Protein AF-A0A519ZAM6-F1 (afdb_monomer)

Radius of gyration: 23.78 Å; Cα contacts (8 Å, |Δi|>4): 184; chains: 1; bounding box: 55×44×65 Å

Secondary structure (DSSP, 8-state):
-HHHHHHHHHHHHHTTSS--SSHHHHHHHHHHGGG-SS-TTSTT-SS--GGG--S------SS-TT----HHHHHHHHHHHHHHHTT----SS-BTTBS--SS-SSS-HHHHHHHHHHHHHH--SEEEEES-SHHHHHHHHHHHHHSTT-SEEEEE-S-GGGTGGGT--TTSSEEEE-S-GGG----

Solvent-accessible surface area (backbone atoms only — not comparable to full-atom values): 11527 Å² total; per-residue (Å²): 118,69,64,60,60,54,49,55,55,49,52,46,53,77,66,73,75,71,89,76,79,67,68,64,56,52,59,52,56,66,56,63,64,73,71,54,97,43,58,56,56,38,95,86,24,94,42,69,44,65,90,77,53,70,101,67,94,76,90,75,64,101,61,58,92,88,53,86,78,54,60,71,61,53,53,52,49,49,58,64,40,52,73,45,59,86,72,64,79,70,40,60,53,89,51,94,92,42,69,36,28,35,75,45,99,81,44,33,56,67,61,43,52,51,53,47,26,49,47,69,73,67,58,54,64,62,48,81,43,76,67,68,31,52,63,49,18,36,52,50,49,40,24,58,76,75,47,77,50,60,38,40,40,36,36,35,27,64,74,36,75,88,45,33,62,77,54,62,58,95,85,50,59,59,45,80,42,75,38,57,73,95,72,58,84,84,131

Mean predicted aligned error: 12.69 Å

Foldseek 3Di:
DVVVVVVVVVVCVVVVPDDDDPVVVVVVVVVVLVVDPDPACPPPRPHHDVVPDPPDPPPDDPDPPPDDPPVVVVVVVVVQLVVCQVVDPAAQDDDPVALAHAPDPPQHDPNLSVLLSCCLVVVDQEDEEEADARSPSSVQRSCVPPVVLRYQYEYEALDCVVGPVVRDDPPHSYYYHNDHPVPDDDD

Sequence (187 aa):
MSTVRSILSKLLRSAGLVPASTYDAQQKELNDWRKLMWKPGHYYSPYHDLNGLGDNPQANKDELQSIDLNETAQLALLEELSGYYNSIEFPVTKQENRRYYFHNDYFSYSDGIFLHSLMRYLKPKRILEIGSGYSSAMMLDTNEHYLNNEVKLSFVEPYPEERLLKLIRPADNSTVLKQFIQQVVVE

pLDDT: mean 81.48, std 19.32, range [41.91, 98.56]

Nearest PDB structures (foldseek):
  6g80-assembly1_A  TM=6.133E-01  e=1.179E+00  Mycolicibacterium hassiacum DSM 44199
  6sw4-assembly1_A  TM=5.611E-01  e=4.078E+00  Geobacillus stearothermophilus
  4hfn-assembly1_B  TM=4.369E-01  e=2.123E+00  Nicotiana tabacum
  1o4u-assembly1_B  TM=4.980E-01  e=8.365E+00  Thermotoga maritima
  4jbh-assembly2_B  TM=5.059E-01  e=7.341E+00  Pyrobaculum aerophilum str. IM2

Structure (mmCIF, N/CA/C/O backbone):
data_AF-A0A519ZAM6-F1
#
_entry.id   AF-A0A519ZAM6-F1
#
loop_
_atom_site.group_PDB
_atom_site.id
_atom_site.type_symbol
_atom_site.label_atom_id
_atom_site.label_alt_id
_atom_site.label_comp_id
_atom_site.label_asym_id
_atom_site.label_entity_id
_atom_site.label_seq_id
_atom_site.pdbx_PDB_ins_code
_atom_site.Cartn_x
_atom_site.Cartn_y
_atom_site.Cartn_z
_atom_site.occupancy
_atom_site.B_iso_or_equiv
_atom_site.auth_seq_id
_atom_site.auth_comp_id
_atom_site.auth_asym_id
_atom_site.auth_atom_id
_atom_site.pdbx_PDB_model_num
ATOM 1 N N . MET A 1 1 ? 30.396 22.82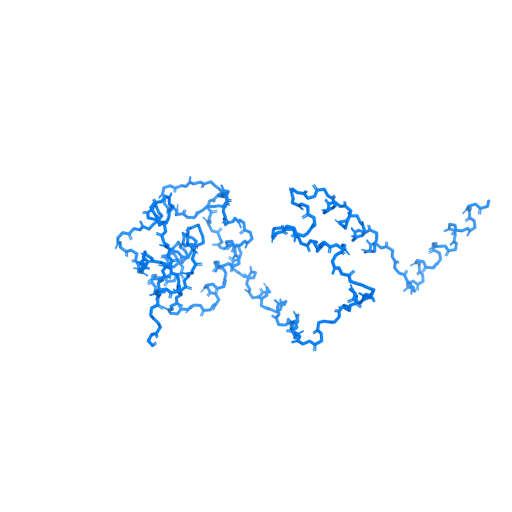9 -46.804 1.00 48.16 1 MET A N 1
ATOM 2 C CA . MET A 1 1 ? 30.619 21.389 -46.511 1.00 48.16 1 MET A CA 1
ATOM 3 C C . MET A 1 1 ? 29.612 20.789 -45.514 1.00 48.16 1 MET A C 1
ATOM 5 O O . MET A 1 1 ? 29.250 19.637 -45.717 1.00 48.16 1 MET A O 1
ATOM 9 N N . SER A 1 2 ? 29.087 21.511 -44.502 1.00 44.69 2 SER A N 1
ATOM 10 C CA . SER A 1 2 ? 28.006 20.988 -43.621 1.00 44.69 2 SER A CA 1
ATOM 11 C C . SER A 1 2 ? 26.678 20.748 -44.355 1.00 44.69 2 SER A C 1
ATOM 13 O O . SER A 1 2 ? 25.905 19.863 -43.990 1.00 44.69 2 SER A O 1
ATOM 15 N N . THR A 1 3 ? 26.453 21.490 -45.442 1.00 46.00 3 THR A N 1
ATOM 16 C CA . THR A 1 3 ? 25.230 21.438 -46.244 1.00 46.00 3 THR A CA 1
ATOM 17 C C . THR A 1 3 ? 24.980 20.046 -46.824 1.00 46.00 3 THR A C 1
ATOM 19 O O . THR A 1 3 ? 23.859 19.562 -46.774 1.00 46.00 3 THR A O 1
ATOM 22 N N . VAL A 1 4 ? 26.026 19.342 -47.272 1.00 51.09 4 VAL A N 1
ATOM 23 C CA . VAL A 1 4 ? 25.894 18.012 -47.896 1.00 51.09 4 VAL A CA 1
ATOM 24 C C . VAL A 1 4 ? 25.595 16.914 -46.857 1.00 51.09 4 VAL A C 1
ATOM 26 O O . VAL A 1 4 ? 24.733 16.074 -47.096 1.00 51.09 4 VAL A O 1
ATOM 29 N N . ARG A 1 5 ? 26.209 16.959 -45.658 1.00 53.38 5 ARG A N 1
ATOM 30 C CA . ARG A 1 5 ? 25.903 16.034 -44.535 1.00 53.38 5 ARG A CA 1
ATOM 31 C C . ARG A 1 5 ? 24.495 16.236 -43.963 1.00 53.38 5 ARG A C 1
ATOM 33 O O . ARG A 1 5 ? 23.846 15.268 -43.580 1.00 53.38 5 ARG A O 1
ATOM 40 N N . SER A 1 6 ? 24.027 17.482 -43.923 1.00 53.97 6 SER A N 1
ATOM 41 C CA . SER A 1 6 ? 22.665 17.832 -43.493 1.00 53.97 6 SER A CA 1
ATOM 42 C C . SER A 1 6 ? 21.605 17.314 -44.471 1.00 53.97 6 SER A C 1
ATOM 44 O O . SER A 1 6 ? 20.548 16.840 -44.062 1.00 53.97 6 SER A O 1
ATOM 46 N N . ILE A 1 7 ? 21.905 17.343 -45.771 1.00 60.19 7 ILE A N 1
ATOM 47 C CA . ILE A 1 7 ? 21.004 16.840 -46.813 1.00 60.19 7 ILE A CA 1
ATOM 48 C C . ILE A 1 7 ? 20.936 15.306 -46.785 1.00 60.19 7 ILE A C 1
ATOM 50 O O . ILE A 1 7 ? 19.840 14.752 -46.817 1.00 60.19 7 ILE A O 1
ATOM 54 N N . LEU A 1 8 ? 22.076 14.620 -46.629 1.00 51.97 8 LEU A N 1
ATOM 55 C CA . LEU A 1 8 ? 22.116 13.155 -46.553 1.00 51.97 8 LEU A CA 1
ATOM 56 C C . LEU A 1 8 ? 21.366 12.614 -45.317 1.00 51.97 8 LEU A C 1
ATOM 58 O O . LEU A 1 8 ? 20.635 11.634 -45.424 1.00 51.97 8 LEU A O 1
ATOM 62 N N . SER A 1 9 ? 21.470 13.281 -44.159 1.00 52.78 9 SER A N 1
ATOM 63 C CA . SER A 1 9 ? 20.742 12.886 -42.940 1.00 52.78 9 SER A CA 1
ATOM 64 C C . SER A 1 9 ? 19.239 13.179 -43.006 1.00 52.78 9 SER A C 1
ATOM 66 O O . SER A 1 9 ? 18.451 12.441 -42.418 1.00 52.78 9 SER A O 1
ATOM 68 N N . LYS A 1 10 ? 18.813 14.214 -43.742 1.00 55.84 10 LYS A N 1
ATOM 69 C CA . LYS A 1 10 ? 17.389 14.483 -44.007 1.00 55.84 10 LYS A CA 1
ATOM 70 C C . LYS A 1 10 ? 16.778 13.463 -44.967 1.00 55.84 10 LYS A C 1
ATOM 72 O O . LYS A 1 10 ? 15.665 13.016 -44.716 1.00 55.84 10 LYS A O 1
ATOM 77 N N . LEU A 1 11 ? 17.518 13.057 -46.000 1.00 57.84 11 LEU A N 1
ATOM 78 C CA . LEU A 1 11 ? 17.093 12.025 -46.953 1.00 57.84 11 LEU A CA 1
ATOM 79 C C . LEU A 1 11 ? 16.961 10.644 -46.295 1.00 57.84 11 LEU A C 1
ATOM 81 O O . LEU A 1 11 ? 15.977 9.946 -46.531 1.00 57.84 11 LEU A O 1
ATOM 85 N N . LEU A 1 12 ? 17.894 10.281 -45.408 1.00 55.03 12 LEU A N 1
ATOM 86 C CA . LEU A 1 12 ? 17.813 9.044 -44.621 1.00 55.03 12 LEU A CA 1
ATOM 87 C C . LEU A 1 12 ? 16.644 9.061 -43.605 1.00 55.03 12 LEU A C 1
ATOM 89 O O . LEU A 1 12 ? 16.037 8.017 -43.378 1.00 55.03 12 LEU A O 1
ATOM 93 N N . ARG A 1 13 ? 16.266 10.235 -43.057 1.00 55.69 13 ARG A N 1
ATOM 94 C CA . ARG A 1 13 ? 15.073 10.431 -42.195 1.00 55.69 13 ARG A CA 1
ATOM 95 C C . ARG A 1 13 ? 13.751 10.330 -42.961 1.00 55.69 13 ARG A C 1
ATOM 97 O O . ARG A 1 13 ? 12.815 9.725 -42.454 1.00 55.69 13 ARG A O 1
ATOM 104 N N . SER A 1 14 ? 13.659 10.908 -44.163 1.00 54.25 14 SER A N 1
ATOM 105 C CA . SER A 1 14 ? 12.435 10.841 -44.981 1.00 54.25 14 SER A CA 1
ATOM 106 C C . SER A 1 14 ? 12.193 9.459 -45.586 1.00 54.25 14 SER A C 1
ATOM 108 O O . SER A 1 14 ? 11.064 9.145 -45.942 1.00 54.25 14 SER A O 1
ATOM 110 N N . ALA A 1 15 ? 13.243 8.641 -45.701 1.00 54.28 15 ALA A N 1
ATOM 111 C CA . ALA A 1 15 ? 13.165 7.275 -46.210 1.00 54.28 15 ALA A CA 1
ATOM 112 C C . ALA A 1 15 ? 12.803 6.226 -45.136 1.00 54.28 15 ALA A C 1
ATOM 114 O O . ALA A 1 15 ? 12.628 5.064 -45.481 1.00 54.28 15 ALA A O 1
ATOM 115 N N . GLY A 1 16 ? 12.692 6.606 -43.853 1.00 52.97 16 GLY A N 1
ATOM 116 C CA . GLY A 1 16 ? 12.204 5.724 -42.780 1.00 52.97 16 GLY A CA 1
ATOM 117 C C . GLY A 1 16 ? 13.129 4.560 -42.395 1.00 52.97 16 GLY A C 1
ATOM 118 O O . GLY A 1 16 ? 12.657 3.600 -41.797 1.00 52.97 16 GLY A O 1
ATOM 119 N N . LEU A 1 17 ? 14.426 4.621 -42.731 1.00 55.03 17 LEU A N 1
ATOM 120 C CA . LEU A 1 17 ? 15.325 3.464 -42.629 1.00 55.03 17 LEU A CA 1
ATOM 121 C C . LEU A 1 17 ? 16.071 3.295 -41.278 1.00 55.03 17 LEU A C 1
ATOM 123 O O . LEU A 1 17 ? 16.391 2.151 -40.990 1.00 55.03 17 LEU A O 1
ATOM 127 N N . VAL A 1 18 ? 16.329 4.330 -40.438 1.00 50.25 18 VAL A N 1
ATOM 128 C CA . VAL A 1 18 ? 16.941 4.242 -39.061 1.00 50.25 18 VAL A CA 1
ATOM 129 C C . VAL A 1 18 ? 16.656 5.527 -38.202 1.00 50.25 18 VAL A C 1
ATOM 131 O O . VAL A 1 18 ? 16.593 6.611 -38.793 1.00 50.25 18 VAL A O 1
ATOM 134 N N . PRO A 1 19 ? 16.499 5.461 -36.843 1.00 59.94 19 PRO A N 1
ATOM 135 C CA . PRO A 1 19 ? 15.876 6.472 -35.953 1.00 59.94 19 PRO A CA 1
ATOM 136 C C . PRO A 1 19 ? 16.864 7.367 -35.151 1.00 59.94 19 PRO A C 1
ATOM 138 O O . PRO A 1 19 ? 18.057 7.088 -35.113 1.00 59.94 19 PRO A O 1
ATOM 141 N N . ALA A 1 20 ? 16.378 8.434 -34.476 1.00 44.41 20 ALA A N 1
ATOM 142 C CA . ALA A 1 20 ? 17.220 9.400 -33.726 1.00 44.41 20 ALA A CA 1
ATOM 143 C C . ALA A 1 20 ? 16.679 9.914 -32.365 1.00 44.41 20 ALA A C 1
ATOM 145 O O . ALA A 1 20 ? 17.427 10.548 -31.633 1.00 44.41 20 ALA A O 1
ATOM 146 N N . SER A 1 21 ? 15.409 9.711 -32.001 1.00 49.84 21 SER A N 1
ATOM 147 C CA . SER A 1 21 ? 14.807 10.428 -30.854 1.00 49.84 21 SER A CA 1
ATOM 148 C C . SER A 1 21 ? 14.854 9.694 -29.507 1.00 49.84 21 SER A C 1
ATOM 150 O O . SER A 1 21 ? 14.663 10.333 -28.478 1.00 49.84 21 SER A O 1
ATOM 152 N N . THR A 1 22 ? 15.117 8.385 -29.491 1.00 51.81 22 THR A N 1
ATOM 153 C CA . THR A 1 22 ? 15.037 7.545 -28.277 1.00 51.81 22 THR A CA 1
ATOM 154 C C . THR A 1 22 ? 16.402 7.303 -27.612 1.00 51.81 22 THR A C 1
ATOM 156 O O . THR A 1 22 ? 16.487 7.214 -26.393 1.00 51.81 22 THR A O 1
ATOM 159 N N . TYR A 1 23 ? 17.486 7.268 -28.397 1.00 44.09 23 TYR A N 1
ATOM 160 C CA . TYR A 1 23 ? 18.838 6.909 -27.934 1.00 44.09 23 TYR A CA 1
ATOM 161 C C . TYR A 1 23 ? 19.550 8.049 -27.174 1.00 44.09 23 TYR A C 1
ATOM 163 O O . TYR A 1 23 ? 20.228 7.816 -26.176 1.00 44.09 23 TYR A O 1
ATOM 171 N N . ASP A 1 24 ? 19.332 9.303 -27.580 1.00 50.88 24 ASP A N 1
ATOM 172 C CA . ASP A 1 24 ? 19.913 10.475 -26.906 1.00 50.88 24 ASP A CA 1
ATOM 173 C C . ASP A 1 24 ? 19.182 10.833 -25.592 1.00 50.88 24 ASP A C 1
ATOM 175 O O . ASP A 1 24 ? 19.772 11.431 -24.690 1.00 50.88 24 ASP A O 1
ATOM 179 N N . ALA A 1 25 ? 17.909 10.438 -25.446 1.00 51.12 25 ALA A N 1
ATOM 180 C CA . ALA A 1 25 ? 17.109 10.667 -24.238 1.00 51.12 25 ALA A CA 1
ATOM 181 C C . ALA A 1 25 ? 17.531 9.751 -23.068 1.00 51.12 25 ALA A C 1
ATOM 183 O O . ALA A 1 25 ? 17.662 10.224 -21.940 1.00 51.12 25 ALA A O 1
ATOM 184 N N . GLN A 1 26 ? 17.849 8.481 -23.349 1.00 48.88 26 GLN A N 1
ATOM 185 C CA . GLN A 1 26 ? 18.333 7.500 -22.363 1.00 48.88 26 GLN A CA 1
ATOM 186 C C . GLN A 1 26 ? 19.789 7.764 -21.922 1.00 48.88 26 GLN A C 1
ATOM 188 O O . GLN A 1 26 ? 20.137 7.584 -20.756 1.00 48.88 26 GLN A O 1
ATOM 193 N N . GLN A 1 27 ? 20.645 8.284 -22.813 1.00 41.91 27 GLN A N 1
ATOM 194 C CA . GLN A 1 27 ? 22.022 8.690 -22.473 1.00 41.91 27 GLN A CA 1
ATOM 195 C C . GLN A 1 27 ? 22.091 9.888 -21.509 1.00 41.91 27 GLN A C 1
ATOM 197 O O . GLN A 1 27 ? 23.061 10.054 -20.767 1.00 41.91 27 GLN A O 1
ATOM 202 N N . LYS A 1 28 ? 21.057 10.731 -21.484 1.00 54.47 28 LYS A N 1
ATOM 203 C CA . LYS A 1 28 ? 20.953 11.853 -20.544 1.00 54.47 28 LYS A CA 1
ATOM 204 C C . LYS A 1 28 ? 20.510 11.387 -19.153 1.00 54.47 28 LYS A C 1
ATOM 206 O O . LYS A 1 28 ? 21.108 11.787 -18.160 1.00 54.47 28 LYS A O 1
ATOM 211 N N . GLU A 1 29 ? 19.543 10.478 -19.094 1.00 51.03 29 GLU A N 1
ATOM 212 C CA . GLU A 1 29 ? 19.053 9.854 -17.859 1.00 51.03 29 GLU A CA 1
ATOM 213 C C . GLU A 1 29 ? 20.170 9.096 -17.108 1.00 51.03 29 GLU A C 1
ATOM 215 O O . GLU A 1 29 ? 20.346 9.267 -15.901 1.00 51.03 29 GLU A O 1
ATOM 220 N N . LEU A 1 30 ? 21.031 8.376 -17.842 1.00 44.72 30 LEU A N 1
ATOM 221 C CA . LEU A 1 30 ? 22.207 7.655 -17.324 1.00 44.72 30 LEU A CA 1
ATOM 222 C C . LEU A 1 30 ? 23.305 8.547 -16.714 1.00 44.72 30 LEU A C 1
ATOM 224 O O . LEU A 1 30 ? 24.173 8.057 -15.988 1.00 44.72 30 LEU A O 1
ATOM 228 N N . ASN A 1 31 ? 23.314 9.844 -17.022 1.00 56.62 31 ASN A N 1
ATOM 229 C CA . ASN A 1 31 ? 24.298 10.786 -16.490 1.00 56.62 31 ASN A CA 1
ATOM 230 C C . ASN A 1 31 ? 23.821 11.489 -15.211 1.00 56.62 31 ASN A C 1
ATOM 232 O O . ASN A 1 31 ? 24.657 11.897 -14.406 1.00 56.62 31 ASN A O 1
ATOM 236 N N . ASP A 1 32 ? 22.511 11.567 -14.971 1.00 51.44 32 ASP A N 1
ATOM 237 C CA . ASP A 1 32 ? 21.932 12.252 -13.808 1.00 51.44 32 ASP A CA 1
ATOM 238 C C . ASP A 1 32 ? 21.842 11.351 -12.567 1.00 51.44 32 ASP A C 1
ATOM 240 O O . ASP A 1 32 ? 22.036 11.818 -11.440 1.00 51.44 32 ASP A O 1
ATOM 244 N N . TRP A 1 33 ? 21.737 10.034 -12.761 1.00 52.78 33 TRP A N 1
ATOM 245 C CA . TRP A 1 33 ? 22.004 9.064 -11.696 1.00 52.78 33 TRP A CA 1
ATOM 246 C C . TRP A 1 33 ? 23.463 9.124 -11.194 1.00 52.78 33 TRP A C 1
ATOM 248 O O . TRP A 1 33 ? 23.745 8.728 -10.072 1.00 52.78 33 TRP A O 1
ATOM 258 N N . ARG A 1 34 ? 24.429 9.688 -11.936 1.00 45.56 34 ARG A N 1
ATOM 259 C CA . ARG A 1 34 ? 25.842 9.783 -11.498 1.00 45.56 34 ARG A CA 1
ATOM 260 C C . ARG A 1 34 ? 26.115 10.817 -10.380 1.00 45.56 34 ARG A C 1
ATOM 262 O O . ARG A 1 34 ? 27.274 11.004 -10.018 1.00 45.56 34 ARG A O 1
ATOM 269 N N . LYS A 1 35 ? 25.094 11.458 -9.787 1.00 55.09 35 LYS A N 1
ATOM 270 C CA . LYS A 1 35 ? 25.219 12.374 -8.620 1.00 55.09 35 LYS A CA 1
ATOM 271 C C . LYS A 1 35 ? 24.694 11.811 -7.286 1.00 55.09 35 LYS A C 1
ATOM 273 O O . LYS A 1 35 ? 24.581 12.560 -6.321 1.00 55.09 35 LYS A O 1
ATOM 278 N N . LEU A 1 36 ? 24.338 10.529 -7.243 1.00 62.59 36 LEU A N 1
ATOM 279 C CA . LEU A 1 36 ? 23.729 9.817 -6.108 1.00 62.59 36 LEU A CA 1
ATOM 280 C C . LEU A 1 36 ? 24.199 10.230 -4.700 1.00 62.59 36 LEU A C 1
ATOM 282 O O . LEU A 1 36 ? 25.390 10.377 -4.438 1.00 62.59 36 LEU A O 1
ATOM 286 N N . MET A 1 37 ? 23.241 1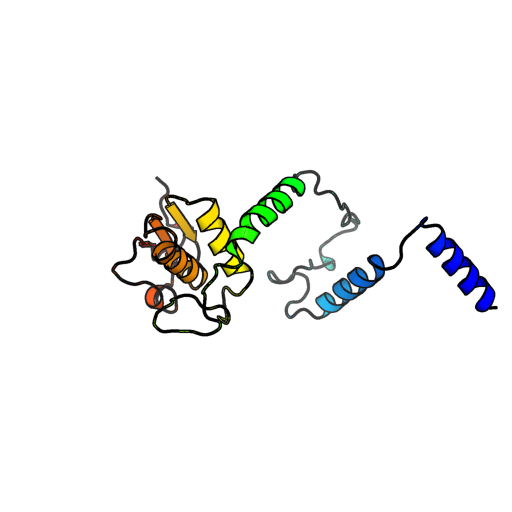0.266 -3.762 1.00 63.47 37 MET A N 1
ATOM 287 C CA . MET A 1 37 ? 23.487 10.445 -2.319 1.00 63.47 37 MET A CA 1
ATOM 288 C C . MET A 1 37 ? 24.370 9.347 -1.712 1.00 63.47 37 MET A C 1
ATOM 290 O O . MET A 1 37 ? 25.034 9.566 -0.700 1.00 63.47 37 MET A O 1
ATOM 294 N N . TRP A 1 38 ? 24.378 8.168 -2.333 1.00 63.91 38 TRP A N 1
ATOM 295 C CA . TRP A 1 38 ? 25.092 6.992 -1.866 1.00 63.91 38 TRP A CA 1
ATOM 296 C C . TRP A 1 38 ? 26.085 6.534 -2.927 1.00 63.91 38 TRP A C 1
ATOM 298 O O . TRP A 1 38 ? 25.709 6.240 -4.066 1.00 63.91 38 TRP A O 1
ATOM 308 N N . LYS A 1 39 ? 27.365 6.478 -2.544 1.00 68.56 39 LYS A N 1
ATOM 309 C CA . LYS A 1 39 ? 28.449 6.030 -3.425 1.00 68.56 39 LYS A CA 1
ATOM 310 C C . LYS A 1 39 ? 28.140 4.632 -3.988 1.00 68.56 39 LYS A C 1
ATOM 312 O O . LYS A 1 39 ? 27.556 3.829 -3.257 1.00 68.56 39 LYS A O 1
ATOM 317 N N . PRO A 1 40 ? 28.544 4.327 -5.234 1.00 69.69 40 PRO A N 1
ATOM 318 C CA . PRO A 1 40 ? 28.505 2.963 -5.758 1.00 69.69 40 PRO A CA 1
ATOM 319 C C . PRO A 1 40 ? 29.074 1.955 -4.747 1.00 69.69 40 PRO A C 1
ATOM 321 O O . PRO A 1 40 ? 30.102 2.228 -4.128 1.00 69.69 40 PRO A O 1
ATOM 324 N N . GLY A 1 41 ? 28.372 0.842 -4.530 1.00 61.59 41 GLY A N 1
ATOM 325 C CA . GLY A 1 41 ? 28.688 -0.168 -3.509 1.00 61.59 41 GLY A CA 1
ATOM 326 C C . GLY A 1 41 ? 27.998 0.019 -2.152 1.00 61.59 41 GLY A C 1
ATOM 327 O O . GLY A 1 41 ? 27.993 -0.900 -1.337 1.00 61.59 41 GLY A O 1
ATOM 328 N N . HIS A 1 42 ? 27.376 1.171 -1.891 1.00 69.81 42 HIS A N 1
ATOM 329 C CA . HIS A 1 42 ? 26.477 1.333 -0.747 1.00 69.81 42 HIS A CA 1
ATOM 330 C C . HIS A 1 42 ? 25.156 0.586 -1.002 1.00 69.81 42 HIS A C 1
ATOM 332 O O . HIS A 1 42 ? 24.682 0.566 -2.130 1.00 69.81 42 HIS A O 1
ATOM 338 N N . TYR A 1 43 ? 24.512 0.029 0.027 1.00 60.06 43 TYR A N 1
ATOM 339 C CA . TYR A 1 43 ? 23.300 -0.801 -0.128 1.00 60.06 43 TYR A CA 1
ATOM 340 C C . TYR A 1 43 ? 22.086 -0.072 -0.741 1.00 60.06 43 TYR A C 1
ATOM 342 O O . TYR A 1 43 ? 21.216 -0.703 -1.326 1.00 60.06 43 TYR A O 1
ATOM 350 N N . TYR A 1 44 ? 22.040 1.259 -0.636 1.00 60.53 44 TYR A N 1
ATOM 351 C CA . TYR A 1 44 ? 21.063 2.118 -1.325 1.00 60.53 44 TYR A CA 1
ATOM 352 C C . TYR A 1 44 ? 21.548 2.651 -2.683 1.00 60.53 44 TYR A C 1
ATOM 354 O O . TYR A 1 44 ? 20.868 3.468 -3.304 1.00 60.53 44 TYR A O 1
ATOM 362 N N . SER A 1 45 ? 22.745 2.268 -3.125 1.00 68.44 45 SER A N 1
ATOM 363 C CA . SER A 1 45 ? 23.250 2.628 -4.443 1.00 68.44 45 SER A CA 1
ATOM 364 C C . SER A 1 45 ? 22.795 1.577 -5.453 1.00 68.44 45 SER A C 1
ATOM 366 O O . SER A 1 45 ? 23.057 0.392 -5.254 1.00 68.44 45 SER A O 1
ATOM 368 N N . PRO A 1 46 ? 22.159 1.978 -6.563 1.00 68.94 46 PRO A N 1
ATOM 369 C CA . PRO A 1 46 ? 21.851 1.056 -7.657 1.00 68.94 46 PRO A CA 1
ATOM 370 C C . PRO A 1 46 ? 23.126 0.596 -8.383 1.00 68.94 46 PRO A C 1
ATOM 372 O O . PRO A 1 46 ? 23.108 -0.377 -9.134 1.00 68.94 46 PRO A O 1
ATOM 375 N N . TYR A 1 47 ? 24.239 1.315 -8.191 1.00 65.31 47 TYR A N 1
ATOM 376 C CA . TYR A 1 47 ? 25.515 1.014 -8.815 1.00 65.31 47 TYR A CA 1
ATOM 377 C C . TYR A 1 47 ? 26.378 0.184 -7.879 1.00 65.31 47 TYR A C 1
ATOM 379 O O . TYR A 1 47 ? 26.552 0.501 -6.702 1.00 65.31 47 TYR A O 1
ATOM 387 N N . HIS A 1 48 ? 26.961 -0.866 -8.438 1.00 59.12 48 HIS A N 1
ATOM 388 C CA . HIS A 1 48 ? 27.917 -1.711 -7.740 1.00 59.12 48 HIS A CA 1
ATOM 389 C C . HIS A 1 48 ? 29.276 -0.998 -7.649 1.00 59.12 48 HIS A C 1
ATOM 391 O O . HIS A 1 48 ? 29.608 -0.180 -8.511 1.00 59.12 48 HIS A O 1
ATOM 397 N N . ASP A 1 49 ? 30.073 -1.304 -6.620 1.00 66.75 49 ASP A N 1
ATOM 398 C CA . ASP A 1 49 ? 31.477 -0.881 -6.591 1.00 66.75 49 ASP A CA 1
ATOM 399 C C . ASP A 1 49 ? 32.249 -1.659 -7.660 1.00 66.75 49 ASP A C 1
ATOM 401 O O . ASP A 1 49 ? 32.404 -2.879 -7.583 1.00 66.75 49 ASP A O 1
ATOM 405 N N . LEU A 1 50 ? 32.722 -0.938 -8.675 1.00 61.12 50 LEU A N 1
ATOM 406 C CA . LEU A 1 50 ? 33.419 -1.528 -9.812 1.00 61.12 50 LEU A CA 1
ATOM 407 C C . LEU A 1 50 ? 34.807 -2.066 -9.436 1.00 61.12 50 LEU A C 1
ATOM 409 O O . LEU A 1 50 ? 35.331 -2.901 -10.162 1.00 61.12 50 LEU A O 1
ATOM 413 N N . ASN A 1 51 ? 35.391 -1.650 -8.304 1.00 59.22 51 ASN A N 1
ATOM 414 C CA . ASN A 1 51 ? 36.716 -2.123 -7.878 1.00 59.22 51 ASN A CA 1
ATOM 415 C C . ASN A 1 51 ? 36.713 -3.581 -7.382 1.00 59.22 51 ASN A C 1
ATOM 417 O O . ASN A 1 51 ? 37.772 -4.198 -7.298 1.00 59.22 51 ASN A O 1
ATOM 421 N N . GLY A 1 52 ? 35.541 -4.129 -7.034 1.00 55.19 52 GLY A N 1
ATOM 422 C CA . GLY A 1 52 ? 35.370 -5.522 -6.598 1.00 55.19 52 GLY A CA 1
ATOM 423 C C . GLY A 1 52 ? 34.915 -6.478 -7.706 1.00 55.19 52 GLY A C 1
ATOM 424 O O . GLY A 1 52 ? 34.839 -7.685 -7.483 1.00 55.19 52 GLY A O 1
ATOM 425 N N . LEU A 1 53 ? 34.603 -5.953 -8.892 1.00 55.38 53 LEU A N 1
ATOM 426 C CA . LEU A 1 53 ? 34.210 -6.732 -10.059 1.00 55.38 53 LEU A CA 1
ATOM 427 C C . LEU A 1 53 ? 35.475 -6.957 -10.899 1.00 55.38 53 LEU A C 1
ATOM 429 O O . LEU A 1 53 ? 36.042 -6.003 -11.418 1.00 55.38 53 LEU A O 1
ATOM 433 N N . GLY A 1 54 ? 35.960 -8.198 -11.003 1.00 55.56 54 GLY A N 1
ATOM 434 C CA . GLY A 1 54 ? 37.052 -8.535 -11.933 1.00 55.56 54 GLY A CA 1
ATOM 435 C C . GLY A 1 54 ? 36.672 -8.281 -13.404 1.00 55.56 54 GLY A C 1
ATOM 436 O O . GLY A 1 54 ? 35.597 -7.753 -13.681 1.00 55.56 54 GLY A O 1
ATOM 437 N N . ASP A 1 55 ? 37.513 -8.702 -14.358 1.00 55.03 55 ASP A N 1
ATOM 438 C CA . ASP A 1 55 ? 37.295 -8.556 -15.815 1.00 55.03 55 ASP A CA 1
ATOM 439 C C . ASP A 1 55 ? 36.097 -9.381 -16.339 1.00 55.03 55 ASP A C 1
ATOM 441 O O . ASP A 1 55 ? 36.249 -10.303 -17.141 1.00 55.03 55 ASP A O 1
ATOM 445 N N . ASN A 1 56 ? 34.877 -9.080 -15.896 1.00 52.69 56 ASN A N 1
ATOM 446 C CA . ASN A 1 56 ? 33.660 -9.720 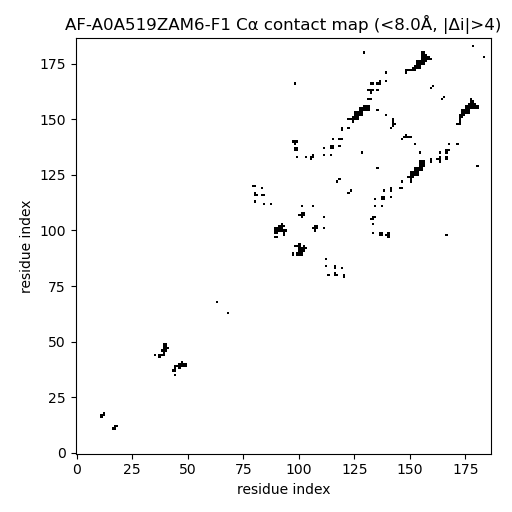-16.377 1.00 52.69 56 ASN A CA 1
ATOM 447 C C . ASN A 1 56 ? 32.764 -8.695 -17.095 1.00 52.69 56 ASN A C 1
ATOM 449 O O . ASN A 1 56 ? 31.849 -8.130 -16.494 1.00 52.69 56 ASN A O 1
ATOM 453 N N . PRO A 1 57 ? 33.020 -8.420 -18.387 1.00 54.56 57 PRO A N 1
ATOM 454 C CA . PRO A 1 57 ? 32.330 -7.393 -19.161 1.00 54.56 57 PRO A CA 1
ATOM 455 C C . PRO A 1 57 ? 30.961 -7.864 -19.686 1.00 54.56 57 PRO A C 1
ATOM 457 O O . PRO A 1 57 ? 30.631 -7.650 -20.850 1.00 54.56 57 PRO A O 1
ATOM 460 N N . GLN A 1 58 ? 30.139 -8.507 -18.854 1.00 56.78 58 GLN A N 1
ATOM 461 C CA . GLN A 1 58 ? 28.774 -8.906 -19.225 1.00 56.78 58 GLN A CA 1
ATOM 462 C C . GLN A 1 58 ? 27.728 -8.186 -18.374 1.00 56.78 58 GLN A C 1
ATOM 464 O O . GLN A 1 58 ? 26.961 -8.803 -17.647 1.00 56.78 58 GLN A O 1
ATOM 469 N N . ALA A 1 59 ? 27.678 -6.861 -18.495 1.00 54.78 59 ALA A N 1
ATOM 470 C CA . ALA A 1 59 ? 26.578 -6.047 -17.973 1.00 54.78 59 ALA A CA 1
ATOM 471 C C . ALA A 1 59 ? 25.645 -5.561 -19.093 1.00 54.78 59 ALA A C 1
ATOM 473 O O . ALA A 1 59 ? 25.058 -4.491 -18.989 1.00 54.78 59 ALA A O 1
ATOM 474 N N . ASN A 1 60 ? 25.540 -6.317 -20.190 1.00 60.00 60 ASN A N 1
ATOM 475 C CA . ASN A 1 60 ? 24.512 -6.058 -21.184 1.00 60.00 60 ASN A CA 1
ATOM 476 C C . ASN A 1 60 ? 23.981 -7.367 -21.759 1.00 60.00 60 ASN A C 1
ATOM 478 O O . ASN A 1 60 ? 24.580 -7.980 -22.644 1.00 60.00 60 ASN A O 1
ATOM 482 N N . LYS A 1 61 ? 22.843 -7.789 -21.223 1.00 55.72 61 LYS A N 1
ATOM 483 C CA . LYS A 1 61 ? 21.859 -8.550 -21.971 1.00 55.72 61 LYS A CA 1
ATOM 484 C C . LYS A 1 61 ? 20.537 -7.871 -21.665 1.00 55.72 61 LYS A C 1
ATOM 486 O O . LYS A 1 61 ? 20.040 -7.994 -20.553 1.00 55.72 61 LYS A O 1
ATOM 491 N N . ASP A 1 62 ? 19.989 -7.182 -22.660 1.00 56.38 62 ASP A N 1
ATOM 492 C CA . ASP A 1 62 ? 18.596 -6.717 -22.667 1.00 56.38 62 ASP A CA 1
ATOM 493 C C . ASP A 1 62 ? 17.598 -7.882 -22.443 1.00 56.38 62 ASP A C 1
ATOM 495 O O . ASP A 1 62 ? 16.406 -7.669 -22.269 1.00 56.38 62 ASP A O 1
ATOM 499 N N . GLU A 1 63 ? 18.090 -9.126 -22.399 1.00 64.88 63 GLU A N 1
ATOM 500 C CA . GLU A 1 63 ? 17.370 -10.329 -22.006 1.00 64.88 63 GLU A CA 1
ATOM 501 C C . GLU A 1 63 ? 17.798 -10.843 -20.622 1.00 64.88 63 GLU A C 1
ATOM 503 O O . GLU A 1 63 ? 18.915 -11.337 -20.414 1.00 64.88 63 GLU A O 1
ATOM 508 N N . LEU A 1 64 ? 16.851 -10.833 -19.684 1.00 76.50 64 LEU A N 1
ATOM 509 C CA . LEU A 1 64 ? 16.959 -11.542 -18.413 1.00 76.50 64 LEU A CA 1
ATOM 510 C C . LEU A 1 64 ? 16.705 -13.042 -18.650 1.00 76.50 64 LEU A C 1
ATOM 512 O O . LEU A 1 64 ? 15.578 -13.511 -18.558 1.00 76.50 64 LEU A O 1
ATOM 516 N N . GLN A 1 65 ? 17.760 -13.812 -18.944 1.00 76.06 65 GLN A N 1
ATOM 517 C CA . GLN A 1 65 ? 17.664 -15.215 -19.407 1.00 76.06 65 GLN A CA 1
ATOM 518 C C . GLN A 1 65 ? 16.884 -16.185 -18.492 1.00 76.06 65 GLN A C 1
ATOM 520 O O . GLN A 1 65 ? 16.511 -17.266 -18.939 1.00 76.06 65 GLN A O 1
ATOM 525 N N . SER A 1 66 ? 16.634 -15.812 -17.235 1.00 83.62 66 SER A N 1
ATOM 526 C CA . SER A 1 66 ? 15.892 -16.625 -16.260 1.00 83.62 66 SER A CA 1
ATOM 527 C C . SER A 1 66 ? 14.620 -15.951 -15.739 1.00 83.62 66 SER A C 1
ATOM 529 O O . SER A 1 66 ? 14.001 -16.466 -14.809 1.00 83.62 66 SER A O 1
ATOM 531 N N . ILE A 1 67 ? 14.249 -14.790 -16.282 1.00 84.94 67 ILE A N 1
ATOM 532 C CA . ILE A 1 67 ? 13.077 -14.023 -15.858 1.00 84.94 67 ILE A CA 1
ATOM 533 C C . ILE A 1 67 ? 12.237 -13.760 -17.100 1.00 84.94 67 ILE A C 1
ATOM 535 O O . ILE A 1 67 ? 12.595 -12.943 -17.943 1.00 84.94 67 ILE A O 1
ATOM 539 N N . ASP A 1 68 ? 11.099 -14.441 -17.190 1.00 88.69 68 ASP A N 1
ATOM 540 C CA . ASP A 1 68 ? 10.052 -14.018 -18.107 1.00 88.69 68 ASP A CA 1
ATOM 541 C C . ASP A 1 68 ? 9.417 -12.740 -17.549 1.00 88.69 68 ASP A C 1
ATOM 543 O O . ASP A 1 68 ? 8.721 -12.769 -16.532 1.00 88.69 68 ASP A O 1
ATOM 547 N N . LEU A 1 69 ? 9.699 -11.607 -18.192 1.00 86.56 69 LEU A N 1
ATOM 548 C CA . LEU A 1 69 ? 9.094 -10.330 -17.830 1.00 86.56 69 LEU A CA 1
ATOM 549 C C . LEU A 1 69 ? 7.590 -10.321 -18.117 1.00 86.56 69 LEU A C 1
ATOM 551 O O . LEU A 1 69 ? 6.861 -9.592 -17.452 1.00 86.56 69 LEU A O 1
ATOM 555 N N . ASN A 1 70 ? 7.102 -11.126 -19.063 1.00 91.56 70 ASN A N 1
ATOM 556 C CA . ASN A 1 70 ? 5.693 -11.180 -19.442 1.00 91.56 70 ASN A CA 1
ATOM 557 C C . ASN A 1 70 ? 5.086 -9.781 -19.701 1.00 91.56 70 ASN A C 1
ATOM 559 O O . ASN A 1 70 ? 4.012 -9.430 -19.206 1.00 91.56 70 ASN A O 1
ATOM 563 N N . GLU A 1 71 ? 5.806 -8.950 -20.463 1.00 92.38 71 GLU A N 1
ATOM 564 C CA . GLU A 1 71 ? 5.463 -7.540 -20.710 1.00 92.38 71 GLU A CA 1
ATOM 565 C C . GLU A 1 71 ? 4.055 -7.366 -21.283 1.00 92.38 71 GLU A C 1
ATOM 567 O O . GLU A 1 71 ? 3.321 -6.462 -20.887 1.00 92.38 71 GLU A O 1
ATOM 572 N N . THR A 1 72 ? 3.641 -8.266 -22.179 1.00 96.12 72 THR A N 1
ATOM 573 C CA . THR A 1 72 ? 2.297 -8.243 -22.762 1.00 96.12 72 THR A CA 1
ATOM 574 C C . THR A 1 72 ? 1.213 -8.342 -21.688 1.00 96.12 72 THR A C 1
ATOM 576 O O . THR A 1 72 ? 0.253 -7.575 -21.731 1.00 96.12 72 THR A O 1
ATOM 579 N N . ALA A 1 73 ? 1.367 -9.229 -20.698 1.00 95.75 73 ALA A N 1
ATOM 580 C CA . ALA A 1 73 ? 0.403 -9.332 -19.604 1.00 95.75 73 ALA A CA 1
ATOM 581 C C . ALA A 1 73 ? 0.475 -8.132 -18.652 1.00 95.75 73 ALA A C 1
ATOM 583 O O . ALA A 1 73 ? -0.561 -7.706 -18.148 1.00 95.75 73 ALA A O 1
ATOM 584 N N . GLN A 1 74 ? 1.664 -7.561 -18.426 1.00 94.94 74 GLN A N 1
ATOM 585 C CA . GLN A 1 74 ? 1.800 -6.344 -17.619 1.00 94.94 74 GLN A CA 1
ATOM 586 C C . GLN A 1 74 ? 1.064 -5.157 -18.254 1.00 94.94 74 GLN A C 1
ATOM 588 O O . GLN A 1 74 ? 0.340 -4.444 -17.561 1.00 94.94 74 GLN A O 1
ATOM 593 N N . LEU A 1 75 ? 1.207 -4.964 -19.570 1.00 96.81 75 LEU A N 1
ATOM 594 C CA . LEU A 1 75 ? 0.521 -3.901 -20.310 1.00 96.81 75 LEU A CA 1
ATOM 595 C C . LEU A 1 75 ? -0.995 -4.119 -20.350 1.00 96.81 75 LEU A C 1
ATOM 597 O O . LEU A 1 75 ? -1.745 -3.171 -20.132 1.00 96.81 75 LEU A O 1
ATOM 601 N N . ALA A 1 76 ? -1.445 -5.360 -20.554 1.00 97.00 76 ALA A N 1
ATOM 602 C CA . ALA A 1 76 ? -2.866 -5.692 -20.489 1.00 97.00 76 ALA A CA 1
ATOM 603 C C . ALA A 1 76 ? -3.445 -5.425 -19.088 1.00 97.00 76 ALA A C 1
ATOM 605 O O . ALA A 1 76 ? -4.502 -4.816 -18.955 1.00 97.00 76 ALA A O 1
ATOM 606 N N . LEU A 1 77 ? -2.724 -5.807 -18.028 1.00 96.56 77 LEU A N 1
ATOM 607 C CA . LEU A 1 77 ? -3.122 -5.494 -16.656 1.00 96.56 77 LEU A CA 1
ATOM 608 C C . LEU A 1 77 ? -3.173 -3.980 -16.423 1.00 96.56 77 LEU A C 1
ATOM 610 O O . LEU A 1 77 ? -4.102 -3.497 -15.787 1.00 96.56 77 LEU A O 1
ATOM 614 N N . LEU A 1 78 ? -2.204 -3.219 -16.933 1.00 96.38 78 LEU A N 1
ATOM 615 C CA . LEU A 1 78 ? -2.203 -1.762 -16.805 1.00 96.38 78 LEU A CA 1
ATO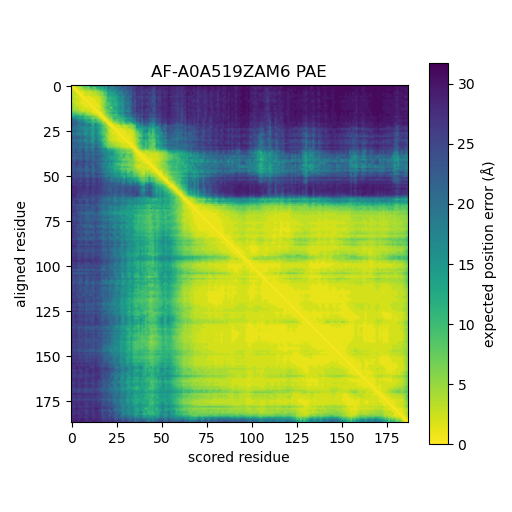M 616 C C . LEU A 1 78 ? -3.453 -1.132 -17.436 1.00 96.38 78 LEU A C 1
ATOM 618 O O . LEU A 1 78 ? -4.024 -0.211 -16.850 1.00 96.38 78 LEU A O 1
ATOM 622 N N . GLU A 1 79 ? -3.893 -1.634 -18.590 1.00 96.50 79 GLU A N 1
ATOM 623 C CA . GLU A 1 79 ? -5.125 -1.185 -19.244 1.00 96.50 79 GLU A CA 1
ATOM 624 C C . GLU A 1 79 ? -6.355 -1.450 -18.363 1.00 96.50 79 GLU A C 1
ATOM 626 O O . GLU A 1 79 ? -7.129 -0.524 -18.112 1.00 96.50 79 GLU A O 1
ATOM 631 N N . GLU A 1 80 ? -6.472 -2.645 -17.776 1.00 97.25 80 GLU A N 1
ATOM 632 C CA . GLU A 1 80 ? -7.535 -2.971 -16.811 1.00 97.25 80 GLU A CA 1
ATOM 633 C C . GLU A 1 80 ? -7.498 -2.053 -15.576 1.00 97.25 80 GLU A C 1
ATOM 635 O O . GLU A 1 80 ? -8.519 -1.506 -15.147 1.00 97.25 80 GLU A O 1
ATOM 640 N N . LEU A 1 81 ? -6.307 -1.827 -15.009 1.00 96.56 81 LEU A N 1
ATOM 641 C CA . LEU A 1 81 ? -6.138 -0.983 -13.825 1.00 96.56 81 LEU A CA 1
ATOM 642 C C . LEU A 1 81 ? -6.461 0.490 -14.105 1.00 96.56 81 LEU A C 1
ATOM 644 O O . LEU A 1 81 ? -6.953 1.190 -13.214 1.00 96.56 81 LEU A O 1
ATOM 648 N N . SER A 1 82 ? -6.232 0.961 -15.334 1.00 95.12 82 SER A N 1
ATOM 649 C CA . SER A 1 82 ? -6.516 2.344 -15.733 1.00 95.12 82 SER A CA 1
ATOM 650 C C . SER A 1 82 ? -7.993 2.719 -15.555 1.00 95.12 82 SER A C 1
ATOM 652 O O . SER A 1 82 ? -8.301 3.871 -15.235 1.00 95.12 82 SER A O 1
ATOM 654 N N . GLY A 1 83 ? -8.903 1.739 -15.639 1.00 95.19 83 GLY A N 1
ATOM 655 C CA . GLY A 1 83 ? -10.337 1.931 -15.420 1.00 95.19 83 GLY A CA 1
ATOM 656 C C . GLY A 1 83 ? -10.695 2.438 -14.018 1.00 95.19 83 GLY A C 1
ATOM 657 O O . GLY A 1 83 ? -11.726 3.088 -13.840 1.00 95.19 83 GLY A O 1
ATOM 658 N N . TYR A 1 84 ? -9.838 2.214 -13.017 1.00 96.12 84 TYR A N 1
ATOM 659 C CA . TYR A 1 84 ? -10.063 2.691 -11.650 1.00 96.12 84 TYR A CA 1
ATOM 660 C C . TYR A 1 84 ? -9.564 4.119 -11.416 1.00 96.12 84 TYR A C 1
ATOM 662 O O . TYR A 1 84 ? -10.059 4.779 -10.498 1.00 96.12 84 TYR A O 1
ATOM 670 N N . TYR A 1 85 ? -8.651 4.618 -12.255 1.00 93.31 85 TYR A N 1
ATOM 671 C CA . TYR A 1 85 ? -7.949 5.889 -12.054 1.00 93.31 85 TYR A CA 1
ATOM 672 C C . TYR A 1 85 ? -8.903 7.077 -11.879 1.00 93.31 85 TYR A C 1
ATOM 674 O O . TYR A 1 85 ? -8.781 7.848 -10.931 1.00 93.31 85 TYR A O 1
ATOM 682 N N . ASN A 1 86 ? -9.917 7.180 -12.742 1.00 91.25 86 ASN A N 1
ATOM 683 C CA . ASN A 1 86 ? -10.870 8.297 -12.730 1.00 91.25 86 ASN A CA 1
ATOM 684 C C . ASN A 1 86 ? -11.801 8.314 -11.508 1.00 91.25 86 ASN A C 1
ATOM 686 O O . ASN A 1 86 ? -12.467 9.313 -11.261 1.00 91.25 86 ASN A O 1
ATOM 690 N N . SER A 1 87 ? -11.871 7.212 -10.758 1.00 92.75 87 SER A N 1
ATOM 691 C CA . SER A 1 87 ? -12.697 7.099 -9.548 1.00 92.75 87 SER A CA 1
ATOM 692 C C . SER A 1 87 ? -11.901 7.286 -8.257 1.00 92.75 87 SER A C 1
ATOM 694 O O . SER A 1 87 ? -12.419 7.022 -7.176 1.00 92.75 87 SER A O 1
ATOM 696 N N . ILE A 1 88 ? -10.635 7.698 -8.356 1.00 93.50 88 ILE A N 1
ATOM 697 C CA . ILE A 1 88 ? -9.789 7.940 -7.194 1.00 93.50 88 ILE A CA 1
ATOM 698 C C . ILE A 1 88 ? -10.161 9.276 -6.547 1.00 93.50 88 ILE A C 1
ATOM 700 O O . ILE A 1 88 ? -10.037 10.337 -7.150 1.00 93.50 88 ILE A O 1
ATOM 704 N N . GLU A 1 89 ? -10.543 9.212 -5.274 1.00 93.69 89 GLU A N 1
ATOM 705 C CA . GLU A 1 89 ? -10.937 10.374 -4.465 1.00 93.69 89 GLU A CA 1
ATOM 706 C C . GLU A 1 89 ? -9.953 10.671 -3.322 1.00 93.69 89 GLU A C 1
ATOM 708 O O . GLU A 1 89 ? -10.312 11.300 -2.323 1.00 93.69 89 GLU A O 1
ATOM 713 N N . PHE A 1 90 ? -8.714 10.180 -3.412 1.00 95.25 90 PHE A N 1
ATOM 714 C CA . PHE A 1 90 ? -7.720 10.458 -2.379 1.00 95.25 90 PHE A CA 1
ATOM 715 C C . PHE A 1 90 ? -7.323 11.935 -2.407 1.00 95.25 90 PHE A C 1
ATOM 717 O O . PHE A 1 90 ? -6.980 12.463 -3.468 1.00 95.25 90 PHE A O 1
ATOM 724 N N . PRO A 1 91 ? -7.340 12.621 -1.255 1.00 96.56 91 PRO A N 1
ATOM 725 C CA . PRO A 1 91 ? -6.968 14.020 -1.208 1.00 96.56 91 PRO A CA 1
ATOM 726 C C . PRO A 1 91 ? -5.460 14.176 -1.423 1.00 96.56 91 PRO A C 1
ATOM 728 O O . PRO A 1 91 ? -4.663 13.287 -1.119 1.00 96.56 91 PRO A O 1
ATOM 731 N N . VAL A 1 92 ? -5.046 15.335 -1.937 1.00 96.25 92 VAL A N 1
ATOM 732 C CA . VAL A 1 92 ? -3.616 15.635 -2.112 1.00 96.25 92 VAL A CA 1
ATOM 733 C C . VAL A 1 92 ? -2.926 15.771 -0.756 1.00 96.25 92 VAL A C 1
ATOM 735 O O . VAL A 1 92 ? -1.827 15.265 -0.567 1.00 96.25 92 VAL A O 1
ATOM 738 N N . THR A 1 93 ? -3.578 16.413 0.208 1.00 96.88 93 THR A N 1
ATOM 739 C CA . THR A 1 93 ? -3.074 16.625 1.570 1.00 96.88 93 THR A CA 1
ATOM 740 C C . THR A 1 93 ? -3.949 15.909 2.594 1.00 96.88 93 THR A C 1
ATOM 742 O O . THR A 1 93 ? -5.054 15.466 2.284 1.00 96.88 93 THR A O 1
ATOM 745 N N . LYS A 1 94 ? -3.452 15.781 3.828 1.00 94.62 94 LYS A N 1
ATOM 746 C CA . LYS A 1 94 ? -4.167 15.101 4.912 1.00 94.62 94 LYS A CA 1
ATOM 747 C C . LYS A 1 94 ? -5.536 15.742 5.178 1.00 94.62 94 LYS A C 1
ATOM 749 O O . LYS A 1 94 ? -5.625 16.957 5.342 1.00 94.62 94 LYS A O 1
ATOM 754 N N . GLN A 1 95 ? -6.572 14.911 5.283 1.00 93.75 95 GLN A N 1
ATOM 755 C CA . GLN A 1 95 ? -7.935 15.299 5.662 1.00 93.75 95 GLN A CA 1
ATOM 756 C C . GLN A 1 95 ? -8.443 14.395 6.792 1.00 93.75 95 GLN A C 1
ATOM 758 O O . GLN A 1 95 ? -7.952 13.285 6.963 1.00 93.75 95 GLN A O 1
ATOM 763 N N . GLU A 1 96 ? -9.411 14.855 7.586 1.00 87.94 96 GLU A N 1
ATOM 764 C CA . GLU A 1 96 ? -9.903 14.093 8.749 1.00 87.94 96 GLU A CA 1
ATOM 765 C C . GLU A 1 96 ? -10.635 12.797 8.360 1.00 87.94 96 GLU A C 1
ATOM 767 O O . GLU A 1 96 ? -10.556 11.789 9.062 1.00 87.94 96 GLU A O 1
ATOM 772 N N . ASN A 1 97 ? -11.327 12.804 7.220 1.00 88.44 97 ASN A N 1
ATOM 773 C CA . ASN A 1 97 ? -12.149 11.694 6.740 1.00 88.44 97 ASN A CA 1
ATOM 774 C C . ASN A 1 97 ? -11.375 10.640 5.929 1.00 88.44 97 ASN A C 1
ATOM 776 O O . ASN A 1 97 ? -11.970 9.635 5.547 1.00 88.44 97 ASN A O 1
ATOM 780 N N . ARG A 1 98 ? -10.079 10.838 5.662 1.00 92.38 98 ARG A N 1
ATOM 781 C CA . ARG A 1 98 ? -9.244 9.922 4.868 1.00 92.38 98 ARG A CA 1
ATOM 782 C C . ARG A 1 98 ? -7.914 9.675 5.574 1.00 92.38 98 ARG A C 1
ATOM 784 O O . ARG A 1 98 ? -7.238 10.617 5.982 1.00 92.38 98 ARG A O 1
ATOM 791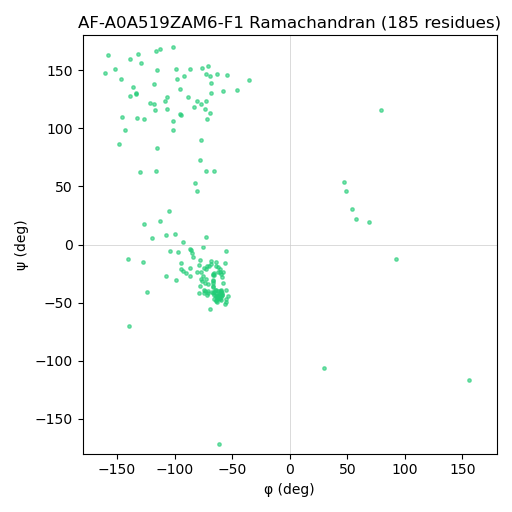 N N . ARG A 1 99 ? -7.529 8.407 5.728 1.00 95.19 99 ARG A N 1
ATOM 792 C CA . ARG A 1 99 ? -6.239 8.021 6.327 1.00 95.19 99 ARG A CA 1
ATOM 793 C C . ARG A 1 99 ? -5.105 8.277 5.336 1.00 95.19 99 ARG A C 1
ATOM 795 O O . ARG A 1 99 ? -4.041 8.761 5.725 1.00 95.19 99 ARG A O 1
ATOM 802 N N . TYR A 1 100 ? -5.336 7.942 4.069 1.00 97.81 100 TYR A N 1
ATOM 803 C CA . TYR A 1 100 ? -4.391 8.128 2.980 1.00 97.81 100 TYR A CA 1
ATOM 804 C C . TYR A 1 100 ? -4.588 9.473 2.278 1.00 97.81 100 TYR A C 1
ATOM 806 O O . TYR A 1 100 ? -5.705 9.954 2.090 1.00 97.81 100 TYR A O 1
ATOM 814 N N . TYR A 1 101 ? -3.479 10.059 1.842 1.00 97.75 101 TYR A N 1
ATOM 815 C CA . TYR A 1 101 ? -3.434 11.252 1.007 1.00 97.75 101 TYR A CA 1
ATOM 816 C C . TYR A 1 101 ? -2.164 11.218 0.156 1.00 97.75 101 TYR A C 1
ATOM 818 O O . TYR A 1 101 ? -1.165 10.631 0.572 1.00 97.75 101 TYR A O 1
ATOM 826 N N . PHE A 1 102 ? -2.173 11.829 -1.028 1.00 96.62 102 PHE A N 1
ATOM 827 C CA . PHE A 1 102 ? -1.066 11.677 -1.975 1.00 96.62 102 PHE A CA 1
ATOM 828 C C . PHE A 1 102 ? 0.255 12.227 -1.457 1.00 96.62 102 PHE A C 1
ATOM 830 O O . PHE A 1 102 ? 1.260 11.529 -1.506 1.00 96.62 102 PHE A O 1
ATOM 837 N N . HIS A 1 103 ? 0.277 13.451 -0.946 1.00 95.94 103 HIS A N 1
ATOM 838 C CA . HIS A 1 103 ? 1.501 14.136 -0.544 1.00 95.94 103 HIS A CA 1
ATOM 839 C C . HIS A 1 103 ? 1.961 13.723 0.863 1.00 95.94 103 HIS A C 1
ATOM 841 O O . HIS A 1 103 ? 2.134 14.562 1.744 1.00 95.94 103 HIS A O 1
ATOM 847 N N . ASN A 1 104 ? 2.102 12.417 1.085 1.00 94.00 104 ASN A N 1
ATOM 848 C CA . ASN A 1 104 ? 2.763 11.847 2.252 1.00 94.00 104 ASN A CA 1
ATOM 849 C C . ASN A 1 104 ? 4.204 11.446 1.893 1.00 94.00 104 ASN A C 1
ATOM 851 O O . ASN A 1 104 ? 4.483 11.087 0.751 1.00 94.00 104 ASN A O 1
ATOM 855 N N . ASP A 1 105 ? 5.105 11.474 2.875 1.00 91.12 105 ASP A N 1
ATOM 856 C CA . ASP A 1 105 ? 6.549 11.300 2.649 1.00 91.12 105 ASP A CA 1
ATOM 857 C C . ASP A 1 105 ? 6.985 9.848 2.365 1.00 91.12 105 ASP A C 1
ATOM 859 O O . ASP A 1 105 ? 8.175 9.597 2.183 1.00 91.12 105 ASP A O 1
ATOM 863 N N . TYR A 1 106 ? 6.064 8.875 2.384 1.00 93.31 106 TYR A N 1
ATOM 864 C CA . TYR A 1 106 ? 6.419 7.452 2.478 1.00 93.31 106 TYR A CA 1
ATOM 865 C C . TYR A 1 106 ? 5.868 6.565 1.357 1.00 93.31 106 TYR A C 1
ATOM 867 O O . TYR A 1 106 ? 6.562 5.653 0.926 1.00 93.31 106 TYR A O 1
ATOM 875 N N . PHE A 1 107 ? 4.623 6.770 0.925 1.00 96.00 107 PHE A N 1
ATOM 876 C CA . PHE A 1 107 ? 3.934 5.919 -0.049 1.00 96.00 107 PHE A CA 1
ATOM 877 C C . PHE A 1 107 ? 2.980 6.780 -0.874 1.00 96.00 107 PHE A C 1
ATOM 879 O O . PHE A 1 107 ? 1.832 6.986 -0.492 1.00 96.00 107 PHE A O 1
ATOM 886 N N . SER A 1 108 ? 3.482 7.387 -1.943 1.00 94.00 108 SER A N 1
ATOM 887 C CA . SER A 1 108 ? 2.843 8.531 -2.599 1.00 94.00 108 SER A CA 1
ATOM 888 C C . SER A 1 108 ? 2.342 8.183 -4.005 1.00 94.00 108 SER A C 1
ATOM 890 O O . SER A 1 108 ? 2.670 7.132 -4.547 1.00 94.00 108 SER A O 1
ATOM 892 N N . TYR A 1 109 ? 1.531 9.070 -4.593 1.00 95.44 109 TYR A N 1
ATOM 893 C CA . TYR A 1 109 ? 1.054 9.045 -5.986 1.00 95.44 109 TYR A CA 1
ATOM 894 C C . TYR A 1 109 ? 0.917 7.650 -6.608 1.00 95.44 109 TYR A C 1
ATOM 896 O O . TYR A 1 109 ? -0.033 6.936 -6.286 1.00 95.44 109 TYR A O 1
ATOM 904 N N . SER A 1 110 ? 1.837 7.284 -7.506 1.00 95.00 110 SER A N 1
ATOM 905 C CA . SER A 1 110 ? 1.800 6.051 -8.288 1.00 95.00 110 SER A CA 1
ATOM 906 C C . SER A 1 110 ? 1.652 4.816 -7.412 1.00 95.00 110 SER A C 1
ATOM 908 O O . SER A 1 110 ? 0.799 3.985 -7.708 1.00 95.00 110 SER A O 1
ATOM 910 N N . ASP A 1 111 ? 2.390 4.724 -6.308 1.00 95.69 111 ASP A N 1
ATOM 911 C CA . ASP A 1 111 ? 2.382 3.540 -5.445 1.00 95.69 111 ASP A CA 1
ATOM 912 C C . ASP A 1 111 ? 0.986 3.312 -4.851 1.00 95.69 111 ASP A C 1
ATOM 914 O O . ASP A 1 111 ? 0.425 2.214 -4.915 1.00 95.69 111 ASP A O 1
ATOM 918 N N . GLY A 1 112 ? 0.373 4.390 -4.353 1.00 97.12 112 GLY A N 1
ATOM 919 C CA . GLY A 1 112 ? -1.000 4.370 -3.859 1.00 97.12 112 GLY A CA 1
ATOM 920 C C . GLY A 1 112 ? -2.020 4.049 -4.950 1.00 97.12 112 GLY A C 1
ATOM 921 O O . GLY A 1 112 ? -2.919 3.239 -4.728 1.00 97.12 112 GLY A O 1
ATOM 922 N N . ILE A 1 113 ? -1.883 4.660 -6.129 1.00 97.75 113 ILE A N 1
ATOM 923 C CA . ILE A 1 113 ? -2.793 4.467 -7.271 1.00 97.75 113 ILE A CA 1
ATOM 924 C C . ILE A 1 113 ? -2.791 3.005 -7.714 1.00 97.75 113 ILE A C 1
ATOM 926 O O . ILE A 1 113 ? -3.861 2.416 -7.889 1.00 97.75 113 ILE A O 1
ATOM 930 N N . PHE A 1 114 ? -1.609 2.405 -7.859 1.00 97.75 114 PHE A N 1
ATOM 931 C CA . PHE A 1 114 ? -1.477 1.007 -8.252 1.00 97.75 114 PHE A CA 1
ATOM 932 C C . PHE A 1 114 ? -2.036 0.071 -7.188 1.00 97.75 114 PHE A C 1
ATOM 934 O O . PHE A 1 114 ? -2.834 -0.802 -7.525 1.00 97.75 114 PHE A O 1
ATOM 941 N N . LEU A 1 115 ? -1.697 0.273 -5.912 1.00 98.31 115 LEU A N 1
ATOM 942 C CA . LEU A 1 115 ? -2.203 -0.573 -4.830 1.00 98.31 115 LEU A CA 1
ATOM 943 C C . LEU A 1 115 ? -3.734 -0.511 -4.722 1.00 98.31 115 LEU A C 1
ATOM 945 O O . LEU A 1 115 ? -4.390 -1.551 -4.664 1.00 98.31 115 LEU A O 1
ATOM 949 N N . HIS A 1 116 ? -4.311 0.692 -4.772 1.00 98.50 116 HIS A N 1
ATOM 950 C CA . HIS A 1 116 ? -5.760 0.895 -4.802 1.00 98.50 116 HIS A CA 1
ATOM 951 C C . HIS A 1 116 ? -6.424 0.144 -5.962 1.00 98.50 116 HIS A C 1
ATOM 953 O O . HIS A 1 116 ? -7.406 -0.581 -5.776 1.00 98.50 116 HIS A O 1
ATOM 959 N N . SER A 1 117 ? -5.872 0.310 -7.165 1.00 98.31 117 SER A N 1
ATOM 960 C CA . SER A 1 117 ? -6.419 -0.284 -8.384 1.00 98.31 117 SER A CA 1
ATOM 961 C C . SER A 1 117 ? -6.316 -1.809 -8.338 1.00 98.31 117 SER A C 1
ATOM 963 O O . SER A 1 117 ? -7.296 -2.498 -8.612 1.00 98.31 117 SER A O 1
ATOM 965 N N . LEU A 1 118 ? -5.176 -2.350 -7.895 1.00 98.12 118 LEU A N 1
ATOM 966 C CA . LEU A 1 118 ? -4.960 -3.789 -7.731 1.00 98.12 118 LEU A CA 1
ATOM 967 C C . LEU A 1 118 ? -5.934 -4.403 -6.728 1.00 98.12 118 LEU A C 1
ATOM 969 O O . LEU A 1 118 ? -6.506 -5.457 -6.998 1.00 98.12 118 LEU A O 1
ATOM 973 N N . MET A 1 119 ? -6.174 -3.744 -5.593 1.00 98.38 119 MET A N 1
ATOM 974 C CA . MET A 1 119 ? -7.158 -4.216 -4.619 1.00 98.38 119 MET A CA 1
ATOM 975 C C . MET A 1 119 ? -8.567 -4.293 -5.212 1.00 98.38 119 MET A C 1
ATOM 977 O O . MET A 1 119 ? -9.292 -5.250 -4.941 1.00 98.38 119 MET A O 1
ATOM 981 N N . ARG A 1 120 ? -8.963 -3.312 -6.027 1.00 98.12 120 ARG A N 1
ATOM 982 C CA . ARG A 1 120 ? -10.294 -3.276 -6.654 1.00 98.12 120 ARG A CA 1
ATOM 983 C C . ARG A 1 120 ? -10.444 -4.237 -7.825 1.00 98.12 120 ARG A C 1
ATOM 985 O O . ARG A 1 120 ? -11.542 -4.762 -8.020 1.00 98.12 120 ARG A O 1
ATOM 992 N N . TYR A 1 121 ? -9.356 -4.484 -8.545 1.00 98.06 121 TYR A N 1
ATOM 993 C CA . TYR A 1 121 ? -9.276 -5.481 -9.604 1.00 98.06 121 TYR A CA 1
ATOM 994 C C . TYR A 1 121 ? -9.346 -6.904 -9.034 1.00 98.06 121 TYR A C 1
ATOM 996 O O . TYR A 1 121 ? -10.241 -7.672 -9.381 1.00 98.06 121 TYR A O 1
ATOM 1004 N N . LEU A 1 122 ? -8.453 -7.239 -8.096 1.00 98.06 122 LEU A N 1
ATOM 1005 C CA . LEU A 1 122 ? -8.326 -8.592 -7.543 1.00 98.06 122 LEU A CA 1
ATOM 1006 C C . LEU A 1 122 ? -9.411 -8.934 -6.517 1.00 98.06 122 LEU A C 1
ATOM 1008 O O . LEU A 1 122 ? -9.747 -10.105 -6.356 1.00 98.06 122 LEU A O 1
ATOM 1012 N N . LYS A 1 123 ? -9.926 -7.933 -5.788 1.00 97.94 123 LYS A N 1
ATOM 1013 C CA . LYS A 1 123 ? -10.863 -8.095 -4.659 1.00 97.94 123 LYS A CA 1
ATOM 1014 C C . LYS A 1 123 ? -10.408 -9.192 -3.681 1.00 97.94 123 LYS A C 1
ATOM 1016 O O . LYS A 1 123 ? -11.160 -10.137 -3.410 1.00 97.94 123 LYS A O 1
ATOM 1021 N N . PRO A 1 124 ? -9.164 -9.112 -3.171 1.00 98.12 124 PRO A N 1
ATOM 1022 C CA . PRO A 1 124 ? -8.597 -10.174 -2.354 1.00 98.12 124 PRO A CA 1
ATOM 1023 C C . PRO A 1 124 ? -9.403 -10.337 -1.066 1.00 98.12 124 PRO A C 1
ATOM 1025 O O . PRO A 1 124 ? -9.886 -9.367 -0.497 1.00 98.12 124 PRO A O 1
ATOM 1028 N N . LYS A 1 125 ? -9.516 -11.560 -0.548 1.00 98.19 125 LYS A N 1
ATOM 1029 C CA . LYS A 1 125 ? -10.173 -11.780 0.752 1.00 98.19 125 LYS A CA 1
ATOM 1030 C C . LYS A 1 125 ? -9.260 -11.475 1.937 1.00 98.19 125 LYS A C 1
ATOM 1032 O O . LYS A 1 125 ? -9.741 -11.205 3.036 1.00 98.19 125 LYS A O 1
ATOM 1037 N N . ARG A 1 126 ? -7.943 -11.534 1.733 1.00 97.88 126 ARG A N 1
ATOM 1038 C CA . ARG A 1 126 ? -6.930 -11.324 2.771 1.00 97.88 126 ARG A CA 1
ATOM 1039 C C . ARG A 1 126 ? -5.701 -10.653 2.176 1.00 97.88 126 ARG A C 1
ATOM 1041 O O . ARG A 1 126 ? -5.305 -11.007 1.069 1.00 97.88 126 ARG A O 1
ATOM 1048 N N . ILE A 1 127 ? -5.085 -9.751 2.932 1.00 98.25 127 ILE A N 1
ATOM 1049 C CA . ILE A 1 127 ? -3.770 -9.183 2.623 1.00 98.25 127 ILE A CA 1
ATOM 1050 C C . ILE A 1 127 ? -2.922 -9.217 3.896 1.00 98.25 127 ILE A C 1
ATOM 1052 O O . ILE A 1 127 ? -3.373 -8.791 4.961 1.00 98.25 127 ILE A O 1
ATOM 1056 N N . LEU A 1 128 ? -1.701 -9.734 3.769 1.00 96.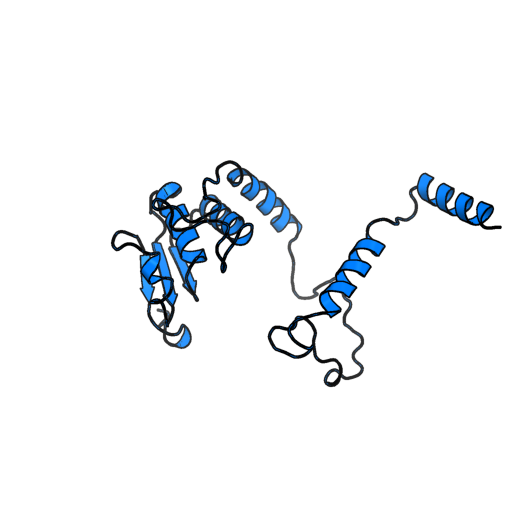81 128 LEU A N 1
ATOM 1057 C CA . LEU A 1 128 ? -0.647 -9.644 4.773 1.00 96.81 128 LEU A CA 1
ATOM 1058 C C . LEU A 1 128 ? 0.395 -8.644 4.271 1.00 96.81 128 LEU A C 1
ATOM 1060 O O . LEU A 1 128 ? 0.904 -8.798 3.164 1.00 96.81 128 LEU A O 1
ATOM 1064 N N . GLU A 1 129 ? 0.719 -7.650 5.084 1.00 97.50 129 GLU A N 1
ATOM 1065 C CA . GLU A 1 129 ? 1.754 -6.659 4.807 1.00 97.50 129 GLU A CA 1
ATOM 1066 C C . GLU A 1 129 ? 2.861 -6.754 5.859 1.00 97.50 129 GLU A C 1
ATOM 1068 O O . GLU A 1 129 ? 2.596 -6.926 7.052 1.00 97.50 129 GLU A O 1
ATOM 1073 N N . ILE A 1 130 ? 4.107 -6.649 5.395 1.00 97.06 130 ILE A N 1
ATOM 1074 C CA . ILE A 1 130 ? 5.316 -6.683 6.216 1.00 97.06 130 ILE A CA 1
ATOM 1075 C C . ILE A 1 130 ? 6.009 -5.332 6.060 1.00 97.06 130 ILE A C 1
ATOM 1077 O O . ILE A 1 130 ? 6.462 -5.000 4.965 1.00 97.06 130 ILE A O 1
ATOM 1081 N N . GLY A 1 131 ? 6.100 -4.579 7.155 1.00 94.94 131 GLY A N 1
ATOM 1082 C CA . GLY A 1 131 ? 6.458 -3.163 7.131 1.00 94.94 131 GLY A CA 1
ATOM 1083 C C . GLY A 1 131 ? 5.254 -2.311 6.735 1.00 94.94 131 GLY A C 1
ATOM 1084 O O . GLY A 1 131 ? 4.740 -2.417 5.624 1.00 94.94 131 GLY A O 1
ATOM 1085 N N . SER A 1 132 ? 4.794 -1.465 7.655 1.00 96.56 132 SER A N 1
ATOM 1086 C CA . SER A 1 132 ? 3.468 -0.846 7.553 1.00 96.56 132 SER A CA 1
ATOM 1087 C C . SER A 1 132 ? 3.479 0.670 7.783 1.00 96.56 132 SER A C 1
ATOM 1089 O O . SER A 1 132 ? 4.437 1.278 8.273 1.00 96.56 132 SER A O 1
ATOM 1091 N N . GLY A 1 133 ? 2.391 1.332 7.388 1.00 96.75 133 GLY A N 1
ATOM 1092 C CA . GLY A 1 133 ? 2.271 2.784 7.426 1.00 96.75 133 GLY A CA 1
ATOM 1093 C C . GLY A 1 133 ? 1.263 3.337 6.426 1.00 96.75 133 GLY A C 1
ATOM 1094 O O . GLY A 1 133 ? 0.065 3.093 6.533 1.00 96.75 133 GLY A O 1
ATOM 1095 N N . TYR A 1 134 ? 1.746 4.132 5.468 1.00 97.94 134 TYR A N 1
ATOM 1096 C CA . TYR A 1 134 ? 0.880 4.811 4.499 1.00 97.94 134 TYR A CA 1
ATOM 1097 C C . TYR A 1 134 ? 0.328 3.884 3.409 1.00 97.94 134 TYR A C 1
ATOM 1099 O O . TYR A 1 134 ? -0.790 4.104 2.948 1.00 97.94 134 TYR A O 1
ATOM 1107 N N . SER A 1 135 ? 1.027 2.800 3.069 1.00 98.19 135 SER A N 1
ATOM 1108 C CA . SER A 1 135 ? 0.456 1.695 2.289 1.00 98.19 135 SER A CA 1
ATOM 1109 C C . SER A 1 135 ? -0.706 1.025 3.038 1.00 98.19 135 SER A C 1
ATOM 1111 O O . SER A 1 135 ? -1.759 0.783 2.453 1.00 98.19 135 SER A O 1
ATOM 1113 N N . SER A 1 136 ? -0.592 0.838 4.357 1.00 98.38 136 SER A N 1
ATOM 1114 C CA . SER A 1 136 ? -1.687 0.345 5.206 1.00 98.38 136 SER A CA 1
ATOM 1115 C C . SER A 1 136 ? -2.885 1.295 5.199 1.00 98.38 136 SER A C 1
ATOM 1117 O O . SER A 1 136 ? -4.016 0.850 5.024 1.00 98.38 136 SER A O 1
ATOM 1119 N N . ALA A 1 137 ? -2.650 2.606 5.329 1.00 97.88 137 ALA A N 1
ATOM 1120 C CA . ALA A 1 137 ? -3.703 3.620 5.221 1.00 97.88 137 ALA A CA 1
ATOM 1121 C C . ALA A 1 137 ? -4.419 3.571 3.863 1.00 97.88 137 ALA A C 1
ATOM 1123 O O . ALA A 1 137 ? -5.647 3.639 3.824 1.00 97.88 137 ALA A O 1
ATOM 1124 N N . MET A 1 138 ? -3.668 3.395 2.769 1.00 98.31 138 MET A N 1
ATOM 1125 C CA . MET A 1 138 ? -4.227 3.212 1.426 1.00 98.31 138 MET A CA 1
ATOM 1126 C C . MET A 1 138 ? -5.136 1.980 1.360 1.00 98.31 138 MET A C 1
ATOM 1128 O O . MET A 1 138 ? -6.260 2.056 0.855 1.00 98.31 138 MET A O 1
ATOM 1132 N N . MET A 1 139 ? -4.673 0.845 1.888 1.00 98.56 139 MET A N 1
ATOM 1133 C CA . MET A 1 139 ? -5.461 -0.387 1.886 1.00 98.56 139 MET A CA 1
ATOM 1134 C C . MET A 1 139 ? -6.721 -0.268 2.740 1.00 98.56 139 MET A C 1
ATOM 1136 O O . MET A 1 139 ? -7.781 -0.720 2.316 1.00 98.56 139 MET A O 1
ATOM 1140 N N . LEU A 1 140 ? -6.633 0.368 3.909 1.00 98.12 140 LEU A N 1
ATOM 1141 C CA . LEU A 1 140 ? -7.772 0.592 4.801 1.00 98.12 140 LEU A CA 1
ATOM 1142 C C . LEU A 1 140 ? -8.826 1.495 4.154 1.00 98.12 140 LEU A C 1
ATOM 1144 O O . LEU A 1 140 ? -9.994 1.117 4.114 1.00 98.12 140 LEU A O 1
ATOM 1148 N N . ASP A 1 141 ? -8.426 2.632 3.579 1.00 97.50 141 ASP A N 1
ATOM 1149 C CA . ASP A 1 141 ? -9.360 3.527 2.886 1.00 97.50 141 ASP A CA 1
ATOM 1150 C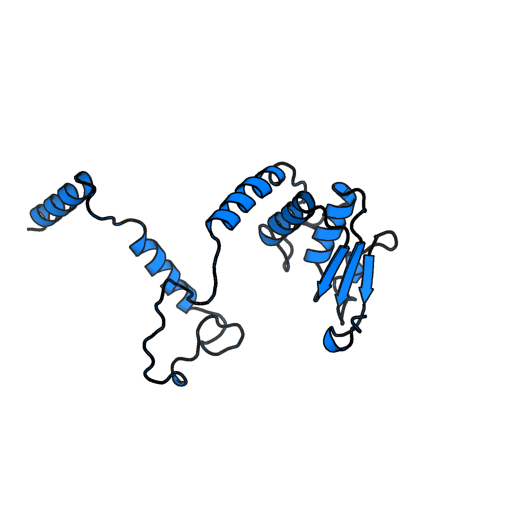 C . ASP A 1 141 ? -9.953 2.860 1.634 1.00 97.50 141 ASP A C 1
ATOM 1152 O O . ASP A 1 141 ? -11.143 2.992 1.347 1.00 97.50 141 ASP A O 1
ATOM 1156 N N . THR A 1 142 ? -9.159 2.095 0.884 1.00 97.81 142 THR A N 1
ATOM 1157 C CA . THR A 1 142 ? -9.682 1.352 -0.271 1.00 97.81 142 THR A CA 1
ATOM 1158 C C . THR A 1 142 ? -10.701 0.302 0.164 1.00 97.81 142 THR A C 1
ATOM 1160 O O . THR A 1 142 ? -11.768 0.180 -0.440 1.00 97.81 142 THR A O 1
ATOM 1163 N N . ASN A 1 143 ? -10.401 -0.435 1.232 1.00 97.81 143 ASN A N 1
ATOM 1164 C CA . ASN A 1 143 ? -11.274 -1.474 1.755 1.00 97.81 143 ASN A CA 1
ATOM 1165 C C . ASN A 1 143 ? -12.600 -0.899 2.272 1.00 97.81 143 ASN A C 1
ATOM 1167 O O . ASN A 1 143 ? -13.669 -1.386 1.903 1.00 97.81 143 ASN A O 1
ATOM 1171 N N . GLU A 1 144 ? -12.527 0.171 3.065 1.00 96.44 144 GLU A N 1
ATOM 1172 C CA . GLU A 1 144 ? -13.691 0.832 3.660 1.00 96.44 144 GLU A CA 1
ATOM 1173 C C . GLU A 1 144 ? -14.628 1.404 2.598 1.00 96.44 144 GLU A C 1
ATOM 1175 O O . GLU A 1 144 ? -15.837 1.189 2.660 1.00 96.44 144 GLU A O 1
ATOM 1180 N N . HIS A 1 145 ? -14.078 2.101 1.605 1.00 95.69 145 HIS A N 1
ATOM 1181 C CA . HIS A 1 145 ? -14.891 2.886 0.678 1.00 95.69 145 HIS A CA 1
ATOM 1182 C C . HIS A 1 145 ? -15.265 2.154 -0.614 1.00 95.69 145 HIS A C 1
ATOM 1184 O O . HIS A 1 145 ? -16.225 2.553 -1.268 1.00 95.69 145 HIS A O 1
ATOM 1190 N N . TYR A 1 146 ? -14.527 1.109 -0.998 1.00 97.00 146 TYR A N 1
ATOM 1191 C CA . TYR A 1 146 ? -14.709 0.459 -2.303 1.00 97.00 146 TYR A CA 1
ATOM 1192 C C . TYR A 1 146 ? -14.916 -1.054 -2.226 1.00 97.00 146 TYR A C 1
ATOM 1194 O O . TYR A 1 146 ? -15.342 -1.643 -3.219 1.00 97.00 146 TYR A O 1
ATOM 1202 N N . LEU A 1 147 ? -14.618 -1.692 -1.088 1.00 97.12 147 LEU A N 1
ATOM 1203 C CA . LEU A 1 147 ? -14.694 -3.151 -0.927 1.00 97.12 147 LEU A CA 1
ATOM 1204 C C . LEU A 1 147 ? -15.546 -3.577 0.275 1.00 97.12 147 LEU A C 1
ATOM 1206 O O . LEU A 1 147 ? -15.452 -4.721 0.712 1.00 97.12 147 LEU A O 1
ATOM 1210 N N . ASN A 1 148 ? -16.382 -2.678 0.802 1.00 97.00 148 ASN A N 1
ATOM 1211 C CA . ASN A 1 148 ? -17.324 -2.945 1.895 1.00 97.00 148 ASN A CA 1
ATOM 1212 C C . ASN A 1 148 ? -16.673 -3.545 3.155 1.00 97.00 148 ASN A C 1
ATOM 1214 O O . ASN A 1 148 ? -17.308 -4.318 3.871 1.00 97.00 148 ASN A O 1
ATOM 1218 N N . ASN A 1 149 ? -15.406 -3.217 3.425 1.00 97.12 149 ASN A N 1
ATOM 1219 C CA . ASN A 1 149 ? -14.610 -3.811 4.505 1.00 97.12 149 ASN A CA 1
ATOM 1220 C C . ASN A 1 149 ? -14.466 -5.352 4.443 1.00 97.12 149 ASN A C 1
ATOM 1222 O O . ASN A 1 149 ? -14.157 -5.992 5.454 1.00 97.12 149 ASN A O 1
ATOM 1226 N N . GLU A 1 150 ? -14.650 -5.968 3.270 1.00 97.50 150 GLU A N 1
ATOM 1227 C CA . GLU A 1 150 ? -14.559 -7.426 3.098 1.00 97.50 150 GLU A CA 1
ATOM 1228 C C . GLU A 1 150 ? -13.123 -7.966 3.131 1.00 97.50 150 GLU A C 1
ATOM 1230 O O . GLU A 1 150 ? -12.923 -9.162 3.364 1.00 97.50 150 GLU A O 1
ATOM 1235 N N . VAL A 1 151 ? -12.115 -7.123 2.891 1.00 98.38 151 VAL A N 1
ATOM 1236 C CA . VAL A 1 151 ? -10.712 -7.550 2.921 1.00 98.38 151 VAL A CA 1
ATOM 1237 C C . VAL A 1 151 ? -10.229 -7.610 4.366 1.00 98.38 151 VAL A C 1
ATOM 1239 O O . VAL A 1 151 ? -10.248 -6.604 5.073 1.00 98.38 151 VAL A O 1
ATOM 1242 N N . LYS A 1 152 ? -9.740 -8.773 4.804 1.00 98.31 152 LYS A N 1
ATOM 1243 C CA . LYS A 1 152 ? -9.056 -8.899 6.097 1.00 98.31 152 LYS A CA 1
ATOM 1244 C C . LYS A 1 152 ? -7.592 -8.487 5.958 1.00 98.31 152 LYS A C 1
ATOM 1246 O O . LYS A 1 152 ? -6.832 -9.139 5.238 1.00 98.31 152 LYS A O 1
ATOM 1251 N N . LEU A 1 153 ? -7.194 -7.446 6.678 1.00 98.44 153 LEU A N 1
ATOM 1252 C CA . LEU A 1 153 ? -5.834 -6.910 6.653 1.00 98.44 153 LEU A CA 1
ATOM 1253 C C . LEU A 1 153 ? -5.014 -7.439 7.837 1.00 98.44 153 LEU A C 1
ATOM 1255 O O . LEU A 1 153 ? -5.521 -7.634 8.942 1.00 98.44 153 LEU A O 1
ATOM 1259 N N . SER A 1 154 ? -3.735 -7.717 7.631 1.00 97.31 154 SER A N 1
ATOM 1260 C CA . SER A 1 154 ? -2.811 -8.092 8.704 1.00 97.31 154 SER A CA 1
ATOM 1261 C C . SER A 1 154 ? -1.475 -7.400 8.486 1.00 97.31 154 SER A C 1
ATOM 1263 O O . SER A 1 154 ? -0.914 -7.483 7.399 1.00 97.31 154 SER A O 1
ATOM 1265 N N . PHE A 1 155 ? -0.988 -6.714 9.513 1.00 97.69 155 PHE A N 1
ATOM 1266 C CA . PHE A 1 155 ? 0.185 -5.849 9.466 1.00 97.69 155 PHE A CA 1
ATOM 1267 C C . PHE A 1 155 ? 1.258 -6.396 10.403 1.00 97.69 155 PHE A C 1
ATOM 1269 O O . PHE A 1 155 ? 1.009 -6.526 11.601 1.00 97.69 155 PHE A O 1
ATOM 1276 N N . VAL A 1 156 ? 2.438 -6.719 9.881 1.00 96.94 156 VAL A N 1
ATOM 1277 C CA . VAL A 1 156 ? 3.611 -7.105 10.676 1.00 96.94 156 VAL A CA 1
ATOM 1278 C C . VAL A 1 156 ? 4.543 -5.907 10.749 1.00 96.94 156 VAL A C 1
ATOM 1280 O O . VAL A 1 156 ? 5.196 -5.561 9.764 1.00 96.94 156 VAL A O 1
ATOM 1283 N N . GLU A 1 157 ? 4.596 -5.273 11.915 1.00 96.94 157 GLU A N 1
ATOM 1284 C CA . GLU A 1 157 ? 5.348 -4.039 12.127 1.00 96.94 157 GLU A CA 1
ATOM 1285 C C . GLU A 1 157 ? 5.921 -4.022 13.550 1.00 96.94 157 GLU A C 1
ATOM 1287 O O 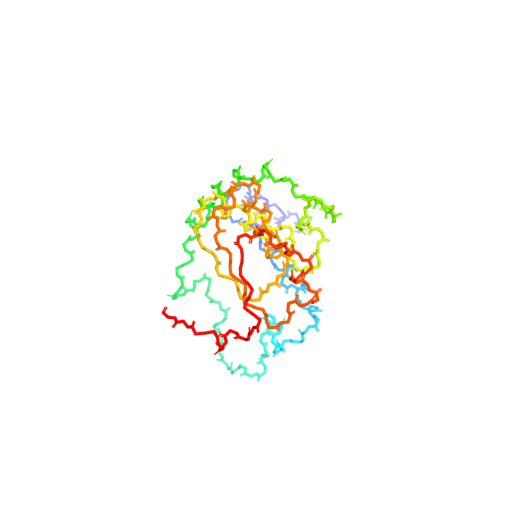. GLU A 1 157 ? 5.148 -3.895 14.501 1.00 96.94 157 GLU A O 1
ATOM 1292 N N . PRO A 1 158 ? 7.246 -4.165 13.741 1.00 95.31 158 PRO A N 1
ATOM 1293 C CA . PRO A 1 158 ? 7.854 -4.179 15.073 1.00 95.31 158 PRO A CA 1
ATOM 1294 C C . PRO A 1 158 ? 7.733 -2.842 15.822 1.00 95.31 158 PRO A C 1
ATOM 1296 O O . PRO A 1 158 ? 7.752 -2.849 17.058 1.00 95.31 158 PRO A O 1
ATOM 1299 N N . TYR A 1 159 ? 7.578 -1.718 15.111 1.00 96.38 159 TYR A N 1
ATOM 1300 C CA . TYR A 1 159 ? 7.554 -0.371 15.697 1.00 96.38 159 TYR A CA 1
ATOM 1301 C C . TYR A 1 159 ? 6.346 0.462 15.221 1.00 96.38 159 TYR A C 1
ATOM 1303 O O . TYR A 1 159 ? 6.508 1.500 14.570 1.00 96.38 159 TYR A O 1
ATOM 1311 N N . PRO A 1 160 ? 5.101 0.035 15.509 1.00 96.69 160 PRO A N 1
ATOM 1312 C CA . PRO A 1 160 ? 3.911 0.614 14.894 1.00 96.69 160 PRO A CA 1
ATOM 1313 C C . PRO A 1 160 ? 3.506 1.964 15.505 1.00 96.69 160 PRO A C 1
ATOM 1315 O O . PRO A 1 160 ? 2.671 2.665 14.929 1.00 96.69 160 PRO A O 1
ATOM 1318 N N . GLU A 1 161 ? 4.065 2.339 16.659 1.00 96.62 161 GLU A N 1
ATOM 1319 C CA . GLU A 1 161 ? 3.627 3.471 17.484 1.00 96.62 161 GLU A CA 1
ATOM 1320 C C . GLU A 1 161 ? 3.679 4.803 16.741 1.00 96.62 161 GLU A C 1
ATOM 1322 O O . GLU A 1 161 ? 2.751 5.609 16.826 1.00 96.62 161 GLU A O 1
ATOM 1327 N N . GLU A 1 162 ? 4.757 5.041 15.995 1.00 92.94 162 GLU A N 1
ATOM 1328 C CA . GLU A 1 162 ? 4.995 6.361 15.417 1.00 92.94 162 GLU A CA 1
ATOM 1329 C C . GLU A 1 162 ? 4.177 6.641 14.161 1.00 92.94 162 GLU A C 1
ATOM 1331 O O . GLU A 1 162 ? 4.008 7.808 13.788 1.00 92.94 162 GLU A O 1
ATOM 1336 N N . ARG A 1 163 ? 3.633 5.596 13.531 1.00 94.38 163 ARG A N 1
ATOM 1337 C CA . ARG A 1 163 ? 2.951 5.708 12.242 1.00 94.38 163 ARG A CA 1
ATOM 1338 C C . ARG A 1 163 ? 1.695 4.859 12.169 1.00 94.38 163 ARG A C 1
ATOM 1340 O O . ARG A 1 163 ? 0.607 5.424 12.139 1.00 94.38 163 ARG A O 1
ATOM 1347 N N . LEU A 1 164 ? 1.835 3.533 12.126 1.00 96.88 164 LEU A N 1
ATOM 1348 C CA . LEU A 1 164 ? 0.719 2.628 11.862 1.00 96.88 164 LEU A CA 1
ATOM 1349 C C . LEU A 1 164 ? -0.416 2.838 12.868 1.00 96.88 164 LEU A C 1
ATOM 1351 O O . LEU A 1 164 ? -1.535 3.107 12.448 1.00 96.88 164 LEU A O 1
ATOM 1355 N N . LEU A 1 165 ? -0.131 2.827 14.175 1.00 96.69 165 LEU A N 1
ATOM 1356 C CA . LEU A 1 165 ? -1.163 2.980 15.213 1.00 96.69 165 LEU A CA 1
ATOM 1357 C C . LEU A 1 165 ? -1.921 4.318 15.136 1.00 96.69 165 LEU A C 1
ATOM 1359 O O . LEU A 1 165 ? -3.034 4.412 15.640 1.00 96.69 165 LEU A O 1
ATOM 1363 N N . LYS A 1 166 ? -1.349 5.344 14.492 1.00 95.12 166 LYS A N 1
ATOM 1364 C CA . LYS A 1 166 ? -1.996 6.652 14.279 1.00 95.12 166 LYS A CA 1
ATOM 1365 C C . LYS A 1 166 ? -2.922 6.666 13.051 1.00 95.12 166 LYS A C 1
ATOM 1367 O O . LYS A 1 166 ? -3.629 7.650 12.845 1.00 95.12 166 LYS A O 1
ATOM 1372 N N . LEU A 1 167 ? -2.883 5.622 12.218 1.00 95.44 167 LEU A N 1
ATOM 1373 C CA . LEU A 1 167 ? -3.632 5.500 10.961 1.00 95.44 167 LEU A CA 1
ATOM 1374 C C . LEU A 1 167 ? -4.789 4.492 11.055 1.00 95.44 167 LEU A C 1
ATOM 1376 O O . LEU A 1 167 ? -5.775 4.641 10.340 1.00 95.44 167 LEU A O 1
ATOM 1380 N N . ILE A 1 168 ? -4.689 3.491 11.930 1.00 95.69 168 ILE A N 1
ATOM 1381 C CA . ILE A 1 168 ? -5.736 2.481 12.162 1.00 95.69 168 ILE A CA 1
ATOM 1382 C C . ILE A 1 168 ? -6.758 2.934 13.202 1.00 95.69 168 ILE A C 1
ATOM 1384 O O . ILE A 1 168 ? -6.453 3.668 14.143 1.00 95.69 168 ILE A O 1
ATOM 1388 N N . ARG A 1 169 ? -7.981 2.432 13.052 1.00 94.44 169 ARG A N 1
ATOM 1389 C CA . ARG A 1 169 ? -9.101 2.619 13.976 1.00 94.44 169 ARG A CA 1
ATOM 1390 C C . ARG A 1 169 ? -9.499 1.265 14.582 1.00 94.44 169 ARG A C 1
ATOM 1392 O O . ARG A 1 169 ? -9.402 0.249 13.899 1.00 94.44 169 ARG A O 1
ATOM 1399 N N . PRO A 1 170 ? -10.025 1.220 15.822 1.00 90.44 170 PRO A N 1
ATOM 1400 C CA . PRO A 1 170 ? -10.434 -0.041 16.456 1.00 90.44 170 PRO A CA 1
ATOM 1401 C C . PRO A 1 170 ? -11.490 -0.854 15.688 1.00 90.44 170 PRO A C 1
ATOM 1403 O O . PRO A 1 170 ? -11.589 -2.057 15.890 1.00 90.44 170 PRO A O 1
ATOM 1406 N N . ALA A 1 171 ? -12.288 -0.203 14.836 1.00 91.12 171 ALA A N 1
ATOM 1407 C CA . ALA A 1 171 ? -13.333 -0.847 14.039 1.00 91.12 171 ALA A CA 1
ATOM 1408 C C . ALA A 1 171 ? -12.824 -1.448 12.715 1.00 91.12 171 ALA A C 1
ATOM 1410 O O . ALA A 1 171 ? -13.592 -2.104 12.013 1.00 91.12 171 ALA A O 1
ATOM 1411 N N . ASP A 1 172 ? -11.561 -1.213 12.353 1.00 94.19 172 ASP A N 1
ATOM 1412 C CA . ASP A 1 172 ? -11.009 -1.692 11.090 1.00 94.19 172 ASP A CA 1
ATOM 1413 C C . ASP A 1 172 ? -10.888 -3.226 11.104 1.00 94.19 172 ASP A C 1
ATOM 1415 O O . ASP A 1 1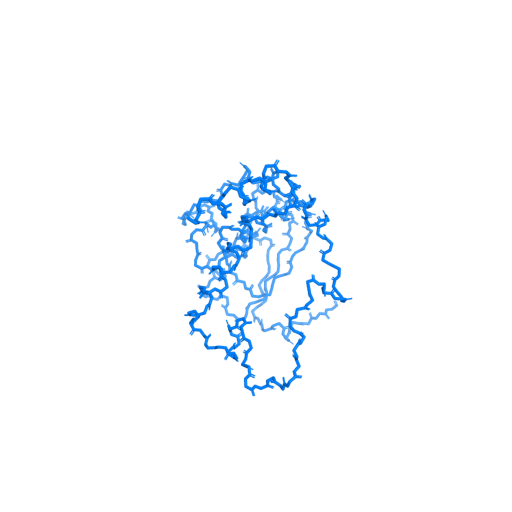72 ? -10.427 -3.813 12.085 1.00 94.19 172 ASP A O 1
ATOM 1419 N N . ASN A 1 173 ? -11.231 -3.883 9.988 1.00 93.88 173 ASN A N 1
ATOM 1420 C CA . ASN A 1 173 ? -11.046 -5.328 9.785 1.00 93.88 173 ASN A CA 1
ATOM 1421 C C . ASN A 1 173 ? -9.557 -5.667 9.570 1.00 93.88 173 ASN A C 1
ATOM 1423 O O . ASN A 1 173 ? -9.126 -6.091 8.493 1.00 93.88 173 ASN A O 1
ATOM 1427 N N . SER A 1 174 ? -8.749 -5.399 10.594 1.00 96.69 174 SER A N 1
ATOM 1428 C CA . SER A 1 174 ? -7.299 -5.495 10.551 1.00 96.69 174 SER A CA 1
ATOM 1429 C C . SER A 1 174 ? -6.717 -6.104 11.826 1.00 96.69 174 SER A C 1
ATOM 1431 O O . SER A 1 174 ? -7.353 -6.161 12.876 1.00 96.69 174 SER A O 1
ATOM 1433 N N . THR A 1 175 ? -5.491 -6.607 11.739 1.00 96.88 175 THR A N 1
ATOM 1434 C CA . THR A 1 175 ? -4.736 -7.124 12.886 1.00 96.88 175 THR A CA 1
ATOM 1435 C C . THR A 1 175 ? -3.307 -6.617 12.808 1.00 96.88 175 THR A C 1
ATOM 1437 O O . THR A 1 175 ? -2.704 -6.670 11.741 1.00 96.88 175 THR A O 1
ATOM 1440 N N . VAL A 1 176 ? -2.756 -6.148 13.929 1.00 96.94 176 VAL A N 1
ATOM 1441 C CA . VAL A 1 176 ? -1.357 -5.710 14.021 1.00 96.94 176 VAL A CA 1
ATOM 1442 C C . VAL A 1 176 ? -0.558 -6.723 14.826 1.00 96.94 176 VAL A C 1
ATOM 1444 O O . VAL A 1 176 ? -0.869 -6.999 15.983 1.00 96.94 176 VAL A O 1
ATOM 1447 N N . LEU A 1 177 ? 0.494 -7.248 14.215 1.00 95.81 177 LEU A N 1
ATOM 1448 C CA . LEU A 1 177 ? 1.494 -8.104 14.828 1.00 95.81 177 LEU A CA 1
ATOM 1449 C C . LEU A 1 177 ? 2.732 -7.254 15.110 1.00 95.81 177 LEU A C 1
ATOM 1451 O O . LEU A 1 177 ? 3.549 -7.006 14.221 1.00 95.81 177 LEU A O 1
ATOM 1455 N N . LYS A 1 178 ? 2.860 -6.801 16.362 1.00 95.88 178 LYS A N 1
ATOM 1456 C CA . LYS A 1 178 ? 4.009 -6.015 16.824 1.00 95.88 178 LYS A CA 1
ATOM 1457 C C . LYS A 1 178 ? 5.220 -6.909 17.089 1.00 95.88 178 LYS A C 1
ATOM 1459 O O . LYS A 1 178 ? 5.562 -7.191 18.235 1.00 95.88 178 LYS A O 1
ATOM 1464 N N . GLN A 1 179 ? 5.834 -7.396 16.020 1.00 94.19 179 GLN A N 1
ATOM 1465 C CA . GLN A 1 179 ? 6.999 -8.273 16.079 1.00 94.19 179 GLN A CA 1
ATOM 1466 C C . GLN A 1 179 ? 7.788 -8.226 14.773 1.00 94.19 179 GLN A C 1
ATOM 1468 O O . GLN A 1 179 ? 7.287 -7.790 13.737 1.00 94.19 179 GLN A O 1
ATOM 1473 N N . PHE A 1 180 ? 9.029 -8.698 14.823 1.00 92.12 180 PHE A N 1
ATOM 1474 C CA . PHE A 1 180 ? 9.830 -8.904 13.622 1.00 92.12 180 PHE A CA 1
ATOM 1475 C C . PHE A 1 180 ? 9.261 -10.057 12.791 1.00 92.12 180 PHE A C 1
ATOM 1477 O O . PHE A 1 180 ? 8.805 -11.056 13.346 1.00 92.12 180 PHE A O 1
ATOM 1484 N N . ILE A 1 181 ? 9.334 -9.959 11.459 1.00 92.44 181 ILE A N 1
ATOM 1485 C CA . ILE A 1 181 ? 8.800 -10.996 10.561 1.00 92.44 181 ILE A CA 1
ATOM 1486 C C . ILE A 1 181 ? 9.418 -12.376 10.816 1.00 92.44 181 ILE A C 1
ATOM 1488 O O . ILE A 1 181 ? 8.727 -13.383 10.741 1.00 92.44 181 ILE A O 1
ATOM 1492 N N . GLN A 1 182 ? 10.688 -12.428 11.219 1.00 91.94 182 GLN A N 1
ATOM 1493 C CA . GLN A 1 182 ? 11.408 -13.659 11.558 1.00 91.94 182 GLN A CA 1
ATOM 1494 C C . GLN A 1 182 ? 10.818 -14.395 12.775 1.00 91.94 182 GLN A C 1
ATOM 1496 O O . GLN A 1 182 ? 11.172 -15.544 13.021 1.00 91.94 182 GLN A O 1
ATOM 1501 N N . GLN A 1 183 ? 9.960 -13.732 13.553 1.00 92.31 183 GLN A N 1
ATOM 1502 C CA . GLN A 1 183 ? 9.290 -14.278 14.736 1.00 92.31 183 GLN A CA 1
ATOM 1503 C C . GLN A 1 183 ? 7.817 -14.612 14.466 1.00 92.31 183 GLN A C 1
ATOM 1505 O O . GLN A 1 183 ? 7.145 -15.169 15.332 1.00 92.31 183 GLN A O 1
ATOM 1510 N N . VAL A 1 184 ? 7.300 -14.277 13.280 1.00 88.38 184 VAL A N 1
ATOM 1511 C CA . VAL A 1 184 ? 5.936 -14.628 12.886 1.00 88.38 184 VAL A CA 1
ATOM 1512 C C . VAL A 1 184 ? 5.902 -16.118 12.569 1.00 88.38 184 VAL A C 1
ATOM 1514 O O . VAL A 1 184 ? 6.548 -16.580 11.631 1.00 88.38 184 VAL A O 1
ATOM 1517 N N . VAL A 1 185 ? 5.135 -16.872 13.353 1.00 84.06 185 VAL A N 1
ATOM 1518 C CA . VAL A 1 185 ? 4.883 -18.288 13.079 1.00 84.06 185 VAL A CA 1
ATOM 1519 C C . VAL A 1 185 ? 3.939 -18.385 11.885 1.00 84.06 185 VAL A C 1
ATOM 1521 O O . VAL A 1 185 ? 2.850 -17.810 11.900 1.00 84.06 185 VAL A O 1
ATOM 1524 N N . VAL A 1 186 ? 4.374 -19.093 10.845 1.00 69.31 186 VAL A N 1
ATOM 1525 C CA . VAL A 1 186 ? 3.519 -19.481 9.722 1.00 69.31 186 VAL A CA 1
ATOM 1526 C C . VAL A 1 186 ? 3.001 -20.881 10.038 1.00 69.31 186 VAL A C 1
ATOM 1528 O O . VAL A 1 186 ? 3.796 -21.817 10.107 1.00 69.31 186 VAL A O 1
ATOM 1531 N N . GLU A 1 187 ? 1.701 -20.991 10.305 1.00 52.75 187 GLU A N 1
ATOM 1532 C CA . GLU A 1 187 ? 0.986 -22.273 10.401 1.00 52.75 187 GLU A CA 1
ATOM 1533 C C . GLU A 1 187 ? 0.566 -22.779 9.017 1.00 52.75 187 GLU A C 1
ATOM 1535 O O . GLU A 1 187 ? 0.147 -21.938 8.182 1.00 52.75 187 GLU A O 1
#